Protein AF-R1AQ89-F1 (afdb_monomer_lite)

Organism: NCBI:txid1304284

Secondary structure (DSSP, 8-state):
--HHHHHHHHHHHHHHHHHHT-------PPPEEEEEEEEEE-SSSEEEEEEEEEETTEEEEEEEEEE-TT-TT--------TT-TTS---HHHHHHHHT-S-----S-EEESSSEEESS-EEETTEEEEPPP-SSSPPEEEEE-TT--EEEEE----EEE--TTSPPEEE-EES---SS--S-EEE-TTT-SB--TTSS-TT-EEEEEETTEEEEEEESPPP-BPPTTEEEEEE--------

Radius of gyration: 27.24 Å; chains: 1; bounding box: 55×86×58 Å

Sequence (242 aa):
MNNLFKKIAIYFVLISIIISSSSFGFADSPFLIHERKTIENISSGVVHEHIQRFTSNGWLNVNVLRVNIQDQYTEIGSLFSDEGISKKEKLTQMMKNSNAVAGINGDFFYWNKYFSPLGTVVNNNELISSPSFAKEPLSVFTIDNNENPFLSYWGWNIKVIPENSDPISVRVKNKATSNYTVIGLYDKNWSSETFGNLIYDDMTEVIVINDTVTDIRVGQEPIDMPENGYILVGRVKLVKRY

Foldseek 3Di:
DDPVVVVVVVVVVVVVVVVVVPPPPPPPDWAWPDKDWDWDDLDPFWIWIWMWTQTPVGIDTDIDIGGDLPPPVDDDFDFADPQAQFDDDDPVVSCVVVVPSDDDDDADWDPDPTIHGQAWHDGPNDGLKHHHPDPDTDWDWDADPVRDTDIDGDDDWDWDDDPPDDIATARIELGDDDAQQGKHKYASNNGQKDCQCVVHQQKWKFWAAPNDGDDIDGSGDIDGGDPRTIIIIGGHPPPPPD

pLDDT: mean 89.87, std 11.71, range [33.41, 98.5]

Structure (mmCIF, N/CA/C/O backbone):
data_AF-R1AQ89-F1
#
_entry.id   AF-R1AQ89-F1
#
loop_
_atom_site.group_PDB
_atom_site.id
_atom_site.type_symbol
_atom_site.label_atom_id
_atom_site.label_alt_id
_atom_site.label_comp_id
_atom_site.label_asym_id
_atom_site.label_entity_id
_atom_site.label_seq_id
_atom_site.pdbx_PDB_ins_code
_atom_site.Cartn_x
_atom_site.Cartn_y
_atom_site.Cartn_z
_atom_site.occupancy
_atom_site.B_iso_or_equiv
_atom_site.auth_seq_id
_atom_site.auth_comp_id
_atom_site.auth_asym_id
_atom_site.auth_atom_id
_atom_site.pdbx_PDB_model_num
ATOM 1 N N . MET A 1 1 ? 16.638 70.939 -21.162 1.00 57.50 1 MET A N 1
ATOM 2 C CA . MET A 1 1 ? 16.431 69.599 -21.763 1.00 57.50 1 MET A CA 1
ATOM 3 C C . MET A 1 1 ? 14.944 69.424 -22.041 1.00 57.50 1 MET A C 1
ATOM 5 O O . MET A 1 1 ? 14.164 69.565 -21.107 1.00 57.50 1 MET A O 1
ATOM 9 N N . ASN A 1 2 ? 14.555 69.226 -23.304 1.00 76.94 2 ASN A N 1
ATOM 10 C CA . ASN A 1 2 ? 13.154 69.283 -23.748 1.00 76.94 2 ASN A CA 1
ATOM 11 C C . ASN A 1 2 ? 12.296 68.206 -23.050 1.00 76.94 2 ASN A C 1
ATOM 13 O O . ASN A 1 2 ? 12.733 67.060 -22.939 1.00 76.94 2 ASN A O 1
ATOM 17 N N . ASN A 1 3 ? 11.083 68.545 -22.594 1.00 75.06 3 ASN A N 1
ATOM 18 C CA . ASN A 1 3 ? 10.202 67.612 -21.861 1.00 75.06 3 ASN A CA 1
ATOM 19 C C . ASN A 1 3 ? 9.885 66.335 -22.660 1.00 75.06 3 ASN A C 1
ATOM 21 O O . ASN A 1 3 ? 9.686 65.271 -22.077 1.00 75.06 3 ASN A O 1
ATOM 25 N N . LEU A 1 4 ? 9.910 66.426 -23.992 1.00 77.88 4 LEU A N 1
ATOM 26 C CA . LEU A 1 4 ? 9.780 65.288 -24.899 1.00 77.88 4 LEU A CA 1
ATOM 27 C C . LEU A 1 4 ? 10.962 64.309 -24.785 1.00 77.88 4 LEU A C 1
ATOM 29 O O . LEU A 1 4 ? 10.759 63.103 -24.711 1.00 77.88 4 LEU A O 1
ATOM 33 N N . PHE A 1 5 ? 12.187 64.828 -24.678 1.00 80.06 5 PHE A N 1
ATOM 34 C CA . PHE A 1 5 ? 13.406 64.021 -24.582 1.00 80.06 5 PHE A CA 1
ATOM 35 C C . PHE A 1 5 ? 13.467 63.240 -23.261 1.00 80.06 5 PHE A C 1
ATOM 37 O O . PHE A 1 5 ? 13.842 62.072 -23.243 1.00 80.06 5 PHE A O 1
ATOM 44 N N . LYS A 1 6 ? 13.010 63.852 -22.155 1.00 76.56 6 LYS A N 1
ATOM 45 C CA . LYS A 1 6 ? 12.880 63.172 -20.853 1.00 76.56 6 LYS A CA 1
ATOM 46 C C . LYS A 1 6 ? 11.864 62.026 -20.898 1.00 76.56 6 LYS A C 1
ATOM 48 O O . LYS A 1 6 ? 12.140 60.961 -20.361 1.00 76.56 6 LYS A O 1
ATOM 53 N N . LYS A 1 7 ? 10.712 62.221 -21.554 1.00 80.06 7 LYS A N 1
ATOM 54 C CA . LYS A 1 7 ? 9.688 61.171 -21.697 1.00 80.06 7 LYS A CA 1
ATOM 55 C C . LYS A 1 7 ? 10.191 59.996 -22.538 1.00 80.06 7 LYS A C 1
ATOM 57 O O . LYS A 1 7 ? 9.997 58.856 -22.135 1.00 80.06 7 LYS A O 1
ATOM 62 N N . ILE A 1 8 ? 10.880 60.268 -23.648 1.00 83.69 8 ILE A N 1
ATOM 63 C CA . ILE A 1 8 ? 11.469 59.223 -24.501 1.00 83.69 8 ILE A CA 1
ATOM 64 C C . ILE A 1 8 ? 12.528 58.429 -23.730 1.00 83.69 8 ILE A C 1
ATOM 66 O O . ILE A 1 8 ? 12.493 57.203 -23.749 1.00 83.69 8 ILE A O 1
ATOM 70 N N . ALA A 1 9 ? 13.411 59.107 -22.990 1.00 83.38 9 ALA A N 1
ATOM 71 C CA . ALA A 1 9 ? 14.427 58.442 -22.176 1.00 83.38 9 ALA A CA 1
ATOM 72 C C . ALA A 1 9 ? 13.810 57.529 -21.099 1.00 83.38 9 ALA A C 1
ATOM 74 O O . ALA A 1 9 ? 14.274 56.409 -20.910 1.00 83.38 9 ALA A O 1
ATOM 75 N N . ILE A 1 10 ? 12.729 57.963 -20.441 1.00 82.94 10 ILE A N 1
ATOM 76 C CA . ILE A 1 10 ? 12.018 57.150 -19.439 1.00 82.94 10 ILE A CA 1
ATOM 77 C C . ILE A 1 10 ? 11.377 55.911 -20.077 1.00 82.94 10 ILE A C 1
ATOM 79 O O . ILE A 1 10 ? 11.510 54.816 -19.537 1.00 82.94 10 ILE A O 1
ATOM 83 N N . TYR A 1 11 ? 10.736 56.053 -21.241 1.00 83.44 11 TYR A N 1
ATOM 84 C CA . TYR A 1 11 ? 10.178 54.907 -21.967 1.00 83.44 11 TYR A CA 1
ATOM 85 C C . TYR A 1 11 ? 11.261 53.910 -22.392 1.00 83.44 11 TYR A C 1
ATOM 87 O O . TYR A 1 11 ? 11.066 52.704 -22.263 1.00 83.44 11 TYR A O 1
ATOM 95 N N . PHE A 1 12 ? 12.423 54.401 -22.828 1.00 84.62 12 PHE A N 1
ATOM 96 C CA . PHE A 1 12 ? 13.555 53.553 -23.200 1.00 84.62 12 PHE A CA 1
ATOM 97 C C . PHE A 1 12 ? 14.125 52.781 -22.005 1.00 84.62 12 PHE A C 1
ATOM 99 O O . PHE A 1 12 ? 14.456 51.603 -22.132 1.00 84.62 12 PHE A O 1
ATOM 106 N N . VAL A 1 13 ? 14.194 53.412 -20.829 1.00 84.19 13 VAL A N 1
ATOM 107 C CA . VAL A 1 13 ? 14.625 52.752 -19.588 1.00 84.19 13 VAL A CA 1
ATOM 108 C C . VAL A 1 13 ? 13.603 51.703 -19.144 1.00 84.19 13 VAL A C 1
ATOM 110 O O . VAL A 1 13 ? 13.991 50.586 -18.816 1.00 84.19 13 VAL A O 1
ATOM 113 N N . LEU A 1 14 ? 12.303 52.007 -19.203 1.00 78.94 14 LEU A N 1
ATOM 114 C CA . LEU A 1 14 ? 11.245 51.055 -18.843 1.00 78.94 14 LEU A CA 1
ATOM 115 C C . LEU A 1 14 ? 11.218 49.834 -19.774 1.00 78.94 14 LEU A C 1
ATOM 117 O O . LEU A 1 14 ? 11.117 48.708 -19.295 1.00 78.94 14 LEU A O 1
ATOM 121 N N . ILE A 1 15 ? 11.385 50.032 -21.084 1.00 80.00 15 ILE A N 1
ATOM 122 C CA . ILE A 1 15 ? 11.488 48.935 -22.060 1.00 80.00 15 ILE A CA 1
ATOM 123 C C . ILE A 1 15 ? 12.743 48.092 -21.804 1.00 80.00 15 ILE A C 1
ATOM 125 O O . ILE A 1 15 ? 12.669 46.866 -21.803 1.00 80.00 15 ILE A O 1
ATOM 129 N N . SER A 1 16 ? 13.880 48.730 -21.514 1.00 74.06 16 SER A N 1
ATOM 130 C CA . SER A 1 16 ? 15.127 48.029 -21.179 1.00 74.06 16 SER A CA 1
ATOM 131 C C . SER A 1 16 ? 14.990 47.159 -19.924 1.00 74.06 16 SER A C 1
ATOM 133 O O . SER A 1 16 ? 15.504 46.043 -19.900 1.00 74.06 16 SER A O 1
ATOM 135 N N . ILE A 1 17 ? 14.266 47.627 -18.899 1.00 75.75 17 ILE A N 1
ATOM 136 C CA . ILE A 1 17 ? 13.996 46.871 -17.661 1.00 75.75 17 ILE A CA 1
ATOM 137 C C . ILE A 1 17 ? 13.074 45.669 -17.929 1.00 75.75 17 ILE A C 1
ATOM 139 O O . ILE A 1 17 ? 13.285 44.589 -17.378 1.00 75.75 17 ILE A O 1
ATOM 143 N N . ILE A 1 18 ? 12.085 45.818 -18.814 1.00 70.38 18 ILE A N 1
ATOM 144 C CA . ILE A 1 18 ? 11.183 44.720 -19.203 1.00 70.38 18 ILE A CA 1
ATOM 145 C C . ILE A 1 18 ? 11.936 43.644 -20.003 1.00 70.38 18 ILE A C 1
ATOM 147 O O . ILE A 1 18 ? 11.743 42.459 -19.762 1.00 70.38 18 ILE A O 1
ATOM 151 N N . ILE A 1 19 ? 12.846 44.031 -20.901 1.00 66.19 19 ILE A N 1
ATOM 152 C CA . ILE A 1 19 ? 13.627 43.076 -21.710 1.00 66.19 19 ILE A CA 1
ATOM 153 C C . ILE A 1 19 ? 14.697 42.359 -20.869 1.00 66.19 19 ILE A C 1
ATOM 155 O O . ILE A 1 19 ? 14.962 41.177 -21.077 1.00 66.19 19 ILE A O 1
ATOM 159 N N . SER A 1 20 ? 15.297 43.048 -19.894 1.00 64.88 20 SER A N 1
ATOM 160 C CA . SER A 1 20 ? 16.336 42.472 -19.023 1.00 64.88 20 SER A CA 1
ATOM 161 C C . SER A 1 20 ? 15.795 41.609 -17.877 1.00 64.88 20 SER A C 1
ATOM 163 O O . SER A 1 20 ? 16.574 40.906 -17.238 1.00 64.88 20 SER A O 1
ATOM 165 N N . SER A 1 21 ? 14.480 41.611 -17.631 1.00 57.50 21 SER A N 1
ATOM 166 C CA . SER A 1 21 ? 13.834 40.746 -16.630 1.00 57.50 21 SER A CA 1
ATOM 167 C C . SER A 1 21 ? 13.337 39.407 -17.193 1.00 57.50 21 SER A C 1
ATOM 169 O O . SER A 1 21 ? 12.995 38.509 -16.425 1.00 57.50 21 SER A O 1
ATOM 171 N N . SER A 1 22 ? 13.364 39.217 -18.514 1.00 51.62 22 SER A N 1
ATOM 172 C CA . SER A 1 22 ? 13.065 37.939 -19.169 1.00 51.62 22 SER A CA 1
ATOM 173 C C . SER A 1 22 ? 14.327 37.095 -19.371 1.00 51.62 22 SER A C 1
ATOM 175 O O . SER A 1 22 ? 14.832 36.947 -20.483 1.00 51.62 22 SER A O 1
ATOM 177 N N . SER A 1 23 ? 14.831 36.503 -18.290 1.00 59.78 23 SER A N 1
ATOM 178 C CA . SER A 1 23 ? 15.774 35.385 -18.388 1.00 59.78 23 SER A CA 1
ATOM 179 C C . SER A 1 23 ? 15.004 34.136 -18.821 1.00 59.78 23 SER A C 1
ATOM 181 O O . SER A 1 23 ? 14.412 33.448 -17.991 1.00 59.78 23 SER A O 1
ATOM 183 N N . PHE A 1 24 ? 14.995 33.827 -20.119 1.00 59.81 24 PHE A N 1
ATOM 184 C CA . PHE A 1 24 ? 14.592 32.501 -20.586 1.00 59.81 24 PHE A CA 1
ATOM 185 C C . PHE A 1 24 ? 15.679 31.505 -20.173 1.00 59.81 24 PHE A C 1
ATOM 187 O O . PHE A 1 24 ? 16.684 31.335 -20.860 1.00 59.81 24 PHE A O 1
ATOM 194 N N . GLY A 1 25 ? 15.510 30.879 -19.010 1.00 55.56 25 GLY A N 1
ATOM 195 C CA . GLY A 1 25 ? 16.305 29.719 -18.633 1.00 55.56 25 GLY A CA 1
ATOM 196 C C . GLY A 1 25 ? 15.928 28.550 -19.537 1.00 55.56 25 GLY A C 1
ATOM 197 O O . GLY A 1 25 ? 14.973 27.835 -19.248 1.00 55.56 25 GLY A O 1
ATOM 198 N N . PHE A 1 26 ? 16.649 28.362 -20.640 1.00 59.84 26 PHE A N 1
ATOM 199 C CA . PHE A 1 26 ? 16.591 27.111 -21.386 1.00 59.84 26 PHE A CA 1
ATOM 200 C C . PHE A 1 26 ? 17.299 26.052 -20.540 1.00 59.84 26 PHE A C 1
ATOM 202 O O . PHE A 1 26 ? 18.525 26.015 -20.471 1.00 59.84 26 PHE A O 1
ATOM 209 N N . ALA A 1 27 ? 16.525 25.226 -19.836 1.00 57.72 27 ALA A N 1
ATOM 210 C CA . ALA A 1 27 ? 17.048 23.984 -19.295 1.00 57.72 27 ALA A CA 1
ATOM 211 C C . ALA A 1 27 ? 17.431 23.101 -20.490 1.00 57.72 27 ALA A C 1
ATOM 213 O O . ALA A 1 27 ? 16.553 22.588 -21.186 1.00 57.72 27 ALA A O 1
ATOM 214 N N . ASP A 1 28 ? 18.730 22.997 -20.772 1.00 71.56 28 ASP A N 1
ATOM 215 C CA . ASP A 1 28 ? 19.230 22.197 -21.886 1.00 71.56 28 ASP A CA 1
ATOM 216 C C . ASP A 1 28 ? 18.914 20.724 -21.594 1.00 71.56 28 ASP A C 1
ATOM 218 O O . ASP A 1 28 ? 19.419 20.133 -20.633 1.00 71.56 28 ASP A O 1
ATOM 222 N N . SER A 1 29 ? 17.977 20.152 -22.351 1.00 77.69 29 SER A N 1
ATOM 223 C CA . SER A 1 29 ? 17.622 18.745 -22.185 1.00 77.69 29 SER A CA 1
ATOM 224 C C . SER A 1 29 ? 18.793 17.907 -22.691 1.00 77.69 29 SER A C 1
ATOM 226 O O . SER A 1 29 ? 19.230 18.130 -23.821 1.00 77.69 29 SER A O 1
ATOM 228 N N . PRO A 1 30 ? 19.315 16.952 -21.901 1.00 86.44 30 PRO A N 1
ATOM 229 C CA . PRO A 1 30 ? 20.473 16.179 -22.321 1.00 86.44 30 PRO A CA 1
ATOM 230 C C . PRO A 1 30 ? 20.226 15.494 -23.665 1.00 86.44 30 PRO A C 1
ATOM 232 O O . PRO A 1 30 ? 19.242 14.768 -23.823 1.00 86.44 30 PRO A O 1
ATOM 235 N N . PHE A 1 31 ? 21.126 15.699 -24.626 1.00 90.25 31 PHE A N 1
ATOM 236 C CA . PHE A 1 31 ? 21.024 15.050 -25.930 1.00 90.25 31 PHE A CA 1
ATOM 237 C C . PHE A 1 31 ? 21.650 13.655 -25.889 1.00 90.25 31 PHE A C 1
ATOM 239 O O . PHE A 1 31 ? 22.616 13.396 -25.166 1.00 90.25 31 PHE A O 1
ATOM 246 N N . LEU A 1 32 ? 21.080 12.735 -26.666 1.00 95.44 32 LEU A N 1
ATOM 247 C CA . LEU A 1 32 ? 21.550 11.358 -26.769 1.00 95.44 32 LEU A CA 1
ATOM 248 C C . LEU A 1 32 ? 22.788 11.289 -27.675 1.00 95.44 32 LEU A C 1
ATOM 250 O O . LEU A 1 32 ? 22.739 11.724 -28.822 1.00 95.44 32 LEU A O 1
ATOM 254 N N . ILE A 1 33 ? 23.878 10.712 -27.171 1.00 97.12 33 ILE A N 1
ATOM 255 C CA . ILE A 1 33 ? 25.117 10.453 -27.922 1.00 97.12 33 ILE A CA 1
ATOM 256 C C . ILE A 1 33 ? 25.128 9.009 -28.431 1.00 97.12 33 ILE A C 1
ATOM 258 O O . ILE A 1 33 ? 25.482 8.750 -29.579 1.00 97.12 33 ILE A O 1
ATOM 262 N N . HIS A 1 34 ? 24.750 8.058 -27.574 1.00 97.25 34 HIS A N 1
ATOM 263 C CA . HIS A 1 34 ? 24.729 6.636 -27.906 1.00 97.25 34 HIS A CA 1
ATOM 264 C C . HIS A 1 34 ? 23.673 5.889 -27.086 1.00 97.25 34 HIS A C 1
ATOM 266 O O . HIS A 1 34 ? 23.433 6.223 -25.928 1.00 97.25 34 HIS A O 1
ATOM 272 N N . GLU A 1 35 ? 23.076 4.845 -27.659 1.00 97.69 35 GLU A N 1
ATOM 273 C CA . GLU A 1 35 ? 22.186 3.923 -26.954 1.00 97.69 35 GLU A CA 1
ATOM 274 C C . GLU A 1 35 ? 22.533 2.479 -27.324 1.00 97.69 35 GLU A C 1
ATOM 276 O O . GLU A 1 35 ? 22.711 2.149 -28.498 1.00 97.69 35 GLU A O 1
ATOM 281 N N . ARG A 1 36 ? 22.579 1.610 -26.313 1.00 97.88 36 ARG A N 1
ATOM 282 C CA . ARG A 1 36 ? 22.580 0.156 -26.473 1.00 97.88 36 ARG A CA 1
ATOM 283 C C . ARG A 1 36 ? 21.381 -0.425 -25.738 1.00 97.88 36 ARG A C 1
ATOM 285 O O . ARG A 1 36 ? 21.097 -0.031 -24.611 1.00 97.88 36 ARG A O 1
ATOM 292 N N . LYS A 1 37 ? 20.732 -1.414 -26.350 1.00 98.25 37 LYS A N 1
ATOM 293 C CA . LYS A 1 37 ? 19.583 -2.124 -25.788 1.00 98.25 37 LYS A CA 1
ATOM 294 C C . LYS A 1 37 ? 19.781 -3.636 -25.880 1.00 98.25 37 LYS A C 1
ATOM 296 O O . LYS A 1 37 ? 20.148 -4.144 -26.938 1.00 98.25 37 LYS A O 1
ATOM 301 N N . THR A 1 38 ? 19.527 -4.345 -24.787 1.00 98.50 38 THR A N 1
ATOM 302 C CA . THR A 1 38 ? 19.416 -5.811 -24.733 1.00 98.50 38 THR A CA 1
ATOM 303 C C . THR A 1 38 ? 18.004 -6.192 -24.310 1.00 98.50 38 THR A C 1
ATOM 305 O O . THR A 1 38 ? 17.437 -5.531 -23.443 1.00 98.50 38 THR A O 1
ATOM 308 N N . ILE A 1 39 ? 17.436 -7.219 -24.941 1.00 98.50 39 ILE A N 1
ATOM 309 C CA . ILE A 1 39 ? 16.054 -7.668 -24.731 1.00 98.50 39 ILE A CA 1
ATOM 310 C C . ILE A 1 39 ? 16.080 -9.136 -24.309 1.00 98.50 39 ILE A C 1
ATOM 312 O O . ILE A 1 39 ? 16.766 -9.936 -24.946 1.00 98.50 39 ILE A O 1
ATOM 316 N N . GLU A 1 40 ? 15.325 -9.474 -23.270 1.00 98.31 40 GLU A N 1
ATOM 317 C CA . GLU A 1 40 ? 15.162 -10.828 -22.746 1.00 98.31 40 GLU A CA 1
ATOM 318 C C . GLU A 1 40 ? 13.672 -11.131 -22.539 1.00 98.31 40 GLU A C 1
ATOM 320 O O . GLU A 1 40 ? 12.947 -10.343 -21.933 1.00 98.31 40 GLU A O 1
ATOM 325 N N . ASN A 1 41 ? 13.202 -12.272 -23.046 1.00 97.62 41 ASN A N 1
ATOM 326 C CA . ASN A 1 41 ? 11.839 -12.734 -22.786 1.00 97.62 41 ASN A CA 1
ATOM 327 C C . ASN A 1 41 ? 11.811 -13.440 -21.428 1.00 97.62 41 ASN A C 1
ATOM 329 O O . ASN A 1 41 ? 12.471 -14.464 -21.263 1.00 97.62 41 ASN A O 1
ATOM 333 N N . ILE A 1 42 ? 11.043 -12.903 -20.480 1.00 97.31 42 ILE A N 1
ATOM 334 C CA . ILE A 1 42 ? 10.903 -13.462 -19.127 1.00 97.31 42 ILE A CA 1
ATOM 335 C C . ILE A 1 42 ? 9.780 -14.507 -19.097 1.00 97.31 42 ILE A C 1
ATOM 337 O O . ILE A 1 42 ? 9.920 -15.561 -18.480 1.00 97.31 42 ILE A O 1
ATOM 341 N N . SER A 1 43 ? 8.673 -14.232 -19.788 1.00 95.94 43 SER A N 1
ATOM 342 C CA . SER A 1 43 ? 7.533 -15.141 -19.965 1.00 95.94 43 SER A CA 1
ATOM 343 C C . SER A 1 43 ? 6.825 -14.866 -21.302 1.00 95.94 43 SER A C 1
ATOM 345 O O . SER A 1 43 ? 7.310 -14.068 -22.105 1.00 95.94 43 SER A O 1
ATOM 347 N N . SER A 1 44 ? 5.680 -15.513 -21.563 1.00 93.75 44 SER A N 1
ATOM 348 C CA . SER A 1 44 ? 4.858 -15.273 -22.765 1.00 93.75 44 SER A CA 1
ATOM 349 C C . SER A 1 44 ? 4.398 -13.820 -22.901 1.00 93.75 44 SER A C 1
ATOM 351 O O . SER A 1 44 ? 4.398 -13.283 -24.007 1.00 93.75 44 SER A O 1
ATOM 353 N N . GLY A 1 45 ? 4.026 -13.185 -21.787 1.00 96.31 45 GLY A N 1
ATOM 354 C CA . GLY A 1 45 ? 3.512 -11.817 -21.754 1.00 96.31 45 GLY A CA 1
ATOM 355 C C . GLY A 1 45 ? 4.480 -10.782 -21.185 1.00 96.31 45 GLY A C 1
ATOM 356 O O . GLY A 1 45 ? 4.117 -9.609 -21.124 1.00 96.31 45 GLY A O 1
ATOM 357 N N . VAL A 1 46 ? 5.696 -11.164 -20.773 1.00 97.94 46 VAL A N 1
ATOM 358 C CA . VAL A 1 46 ? 6.647 -10.251 -20.112 1.00 97.94 46 VAL A CA 1
ATOM 359 C C . VAL A 1 46 ? 8.014 -10.259 -20.790 1.00 97.94 46 VAL A C 1
ATOM 361 O O . VAL A 1 46 ? 8.668 -11.294 -20.918 1.00 97.94 46 VAL A O 1
ATOM 364 N N . VAL A 1 47 ? 8.485 -9.066 -21.152 1.00 98.38 47 VAL A N 1
ATOM 365 C CA . VAL A 1 47 ? 9.802 -8.824 -21.754 1.00 98.38 47 VAL A CA 1
ATOM 366 C C . VAL A 1 47 ? 10.583 -7.832 -20.901 1.00 98.38 47 VAL A C 1
ATOM 368 O O . VAL A 1 47 ? 10.077 -6.763 -20.558 1.00 98.38 47 VAL A O 1
ATOM 371 N N . HIS A 1 48 ? 11.836 -8.150 -20.593 1.00 98.44 48 HIS A N 1
ATOM 372 C CA . HIS A 1 48 ? 12.784 -7.228 -19.979 1.00 98.44 48 HIS A CA 1
ATOM 373 C C . HIS A 1 48 ? 13.642 -6.550 -21.048 1.00 98.44 48 HIS A C 1
ATOM 375 O O . HIS A 1 48 ? 14.172 -7.190 -21.954 1.00 98.44 48 HIS A O 1
ATOM 381 N N . GLU A 1 49 ? 13.794 -5.233 -20.936 1.00 98.50 49 GLU A N 1
ATOM 382 C CA . GLU A 1 49 ? 14.744 -4.454 -21.720 1.00 98.50 49 GLU A CA 1
ATOM 383 C C . GLU A 1 49 ? 15.737 -3.772 -20.785 1.00 98.50 49 GLU A C 1
ATOM 385 O O . GLU A 1 49 ? 15.359 -3.002 -19.899 1.00 98.50 49 GLU A O 1
ATOM 390 N N . HIS A 1 50 ? 17.019 -3.999 -21.032 1.00 98.50 50 HIS A N 1
ATOM 391 C CA . HIS A 1 50 ? 18.100 -3.264 -20.394 1.00 98.50 50 HIS A CA 1
ATOM 392 C C . HIS A 1 50 ? 18.692 -2.284 -21.408 1.00 98.50 50 HIS A C 1
ATOM 394 O O . HIS A 1 50 ? 19.201 -2.675 -22.463 1.00 98.50 50 HIS A O 1
ATOM 400 N N . ILE A 1 51 ? 18.560 -0.994 -21.106 1.00 98.38 51 ILE A N 1
ATOM 401 C CA . ILE A 1 51 ? 18.892 0.122 -21.988 1.00 98.38 51 ILE A CA 1
ATOM 402 C C . ILE A 1 51 ? 20.000 0.943 -21.331 1.00 98.38 51 ILE A C 1
ATOM 404 O O . ILE A 1 51 ? 19.831 1.491 -20.242 1.00 98.38 51 ILE A O 1
ATOM 408 N N . GLN A 1 52 ? 21.128 1.073 -22.019 1.00 98.19 52 GLN A N 1
ATOM 409 C CA . GLN A 1 52 ? 22.242 1.925 -21.620 1.00 98.19 52 GLN A CA 1
ATOM 410 C C . GLN A 1 52 ? 22.301 3.126 -22.561 1.00 98.19 52 GLN A C 1
ATOM 412 O O . GLN A 1 52 ? 22.568 2.965 -23.753 1.00 98.19 52 GLN A O 1
ATOM 417 N N . ARG A 1 53 ? 22.053 4.329 -22.036 1.00 97.31 53 ARG A N 1
ATOM 418 C CA . ARG A 1 53 ? 22.109 5.585 -22.801 1.00 97.31 53 ARG A CA 1
ATOM 419 C C . ARG A 1 53 ? 23.310 6.399 -22.367 1.00 97.31 53 ARG A C 1
ATOM 421 O O . ARG A 1 53 ? 23.445 6.707 -21.189 1.00 97.31 53 ARG A O 1
ATOM 428 N N . PHE A 1 54 ? 24.143 6.798 -23.312 1.00 97.31 54 PHE A N 1
ATOM 429 C CA . PHE A 1 54 ? 25.126 7.845 -23.105 1.00 97.31 54 PHE A CA 1
ATOM 430 C C . PHE A 1 54 ? 24.537 9.163 -23.596 1.00 97.31 54 PHE A C 1
ATOM 432 O O . PHE A 1 54 ? 24.205 9.303 -24.773 1.00 97.31 54 PHE A O 1
ATOM 439 N N . THR A 1 55 ? 24.372 10.110 -22.682 1.00 96.06 55 THR A N 1
ATOM 440 C CA . THR A 1 55 ? 23.845 11.448 -22.960 1.00 96.06 55 THR A CA 1
ATOM 441 C C . THR A 1 55 ? 24.923 12.499 -22.725 1.00 96.06 55 THR A C 1
ATOM 443 O O . THR A 1 55 ? 25.951 12.205 -22.111 1.00 96.06 55 THR A O 1
ATOM 446 N N . SER A 1 56 ? 24.679 13.740 -23.139 1.00 96.06 56 SER A N 1
ATOM 447 C CA . SER A 1 56 ? 25.547 14.879 -22.808 1.00 96.06 56 SER A CA 1
ATOM 448 C C . SER A 1 56 ? 25.768 15.079 -21.300 1.00 96.06 56 SER A C 1
ATOM 450 O O . SER A 1 56 ? 26.782 15.650 -20.913 1.00 96.06 56 SER A O 1
ATOM 452 N N . ASN A 1 57 ? 24.871 14.555 -20.451 1.00 94.94 57 ASN A N 1
ATOM 453 C CA . ASN A 1 57 ? 24.980 14.599 -18.987 1.00 94.94 57 ASN A CA 1
ATOM 454 C C . ASN A 1 57 ? 25.590 13.322 -18.375 1.00 94.94 57 ASN A C 1
ATOM 456 O O . ASN A 1 57 ? 25.690 13.216 -17.154 1.00 94.94 57 ASN A O 1
ATOM 460 N N . GLY A 1 58 ? 25.994 12.347 -19.193 1.00 95.44 58 GLY A N 1
ATOM 461 C CA . GLY A 1 58 ? 26.595 11.089 -18.748 1.00 95.44 58 GLY A CA 1
ATOM 462 C C . GLY A 1 58 ? 25.748 9.851 -19.043 1.00 95.44 58 GLY A C 1
ATOM 463 O O . GLY A 1 58 ? 24.819 9.874 -19.856 1.00 95.44 58 GLY A O 1
ATOM 464 N N . TRP A 1 59 ? 26.124 8.738 -18.409 1.00 96.88 59 TRP A N 1
ATOM 465 C CA . TRP A 1 59 ? 25.511 7.427 -18.616 1.00 96.88 59 TRP A CA 1
ATOM 466 C C . TRP A 1 59 ? 24.233 7.245 -17.794 1.00 96.88 59 TRP A C 1
ATOM 468 O O . TRP A 1 59 ? 24.209 7.513 -16.596 1.00 96.88 59 TRP A O 1
ATOM 478 N N . LEU A 1 60 ? 23.201 6.700 -18.431 1.00 97.25 60 LEU A N 1
ATOM 479 C CA . LEU A 1 60 ? 21.973 6.222 -17.810 1.00 97.25 60 LEU A CA 1
ATOM 480 C C . LEU A 1 60 ? 21.866 4.712 -18.016 1.00 97.25 60 LEU A C 1
ATOM 482 O O . LEU A 1 60 ? 22.073 4.215 -19.125 1.00 97.25 60 LEU A O 1
ATOM 486 N N . ASN A 1 61 ? 21.506 3.999 -16.952 1.00 97.75 61 ASN A N 1
ATOM 487 C CA . ASN A 1 61 ? 21.175 2.581 -16.986 1.00 97.75 61 ASN A CA 1
ATOM 488 C C . ASN A 1 61 ? 19.689 2.418 -16.643 1.00 97.75 61 ASN A C 1
ATOM 490 O O . ASN A 1 61 ? 19.266 2.788 -15.547 1.00 97.75 61 ASN A O 1
ATOM 494 N N . VAL A 1 62 ? 18.901 1.915 -17.591 1.00 97.81 62 VAL A N 1
ATOM 495 C CA . VAL A 1 62 ? 17.441 1.839 -17.504 1.00 97.81 62 VAL A CA 1
ATOM 496 C C . VAL A 1 62 ? 16.996 0.393 -17.682 1.00 97.81 62 VAL A C 1
ATOM 498 O O . VAL A 1 62 ? 17.365 -0.264 -18.652 1.00 97.81 62 VAL A O 1
ATOM 501 N N . ASN A 1 63 ? 16.163 -0.081 -16.758 1.00 98.12 63 ASN A N 1
ATOM 502 C CA . ASN A 1 63 ? 15.501 -1.378 -16.843 1.00 98.12 63 ASN A CA 1
ATOM 503 C C . ASN A 1 63 ? 14.014 -1.153 -17.111 1.00 98.12 63 ASN A C 1
ATOM 505 O O . ASN A 1 63 ? 13.374 -0.376 -16.403 1.00 98.12 63 ASN A O 1
ATOM 509 N N . VAL A 1 64 ? 13.476 -1.819 -18.129 1.00 98.19 64 VAL A N 1
ATOM 510 C CA . VAL A 1 64 ? 12.070 -1.724 -18.532 1.00 98.19 64 VAL A CA 1
ATOM 511 C C . VAL A 1 64 ? 11.469 -3.118 -18.525 1.00 98.19 64 VAL A C 1
ATOM 513 O O . VAL A 1 64 ? 12.024 -4.030 -19.129 1.00 98.19 64 VAL A O 1
ATOM 516 N N . LEU A 1 65 ? 10.320 -3.273 -17.878 1.00 97.94 65 LEU A N 1
ATOM 517 C CA . LEU A 1 65 ? 9.459 -4.433 -18.067 1.00 97.94 65 LEU A CA 1
ATOM 518 C C . LEU A 1 65 ? 8.331 -4.024 -19.009 1.00 97.94 65 LEU A C 1
ATOM 520 O O . LEU A 1 65 ? 7.596 -3.076 -18.728 1.00 97.94 65 LEU A O 1
ATOM 524 N N . ARG A 1 66 ? 8.213 -4.708 -20.145 1.00 97.50 66 ARG A N 1
ATOM 525 C CA . ARG A 1 66 ? 7.051 -4.611 -21.027 1.00 97.50 66 ARG A CA 1
ATOM 526 C C . ARG A 1 66 ? 6.133 -5.775 -20.721 1.00 97.50 66 ARG A C 1
ATOM 528 O O . ARG A 1 66 ? 6.553 -6.921 -20.833 1.00 97.50 66 ARG A O 1
ATOM 535 N N . VAL A 1 67 ? 4.904 -5.455 -20.343 1.00 96.56 67 VAL A N 1
ATOM 536 C CA . VAL A 1 67 ? 3.898 -6.433 -19.939 1.00 96.56 67 VAL A CA 1
ATOM 537 C C . VAL A 1 67 ? 2.719 -6.342 -20.900 1.00 96.56 67 VAL A C 1
ATOM 539 O O . VAL A 1 67 ? 2.166 -5.259 -21.099 1.00 96.56 67 VAL A O 1
ATOM 542 N N . ASN A 1 68 ? 2.357 -7.463 -21.515 1.00 95.56 68 ASN A N 1
ATOM 543 C CA . ASN A 1 68 ? 1.131 -7.598 -22.284 1.00 95.56 68 ASN A CA 1
ATOM 544 C C . ASN A 1 68 ? -0.021 -7.923 -21.329 1.00 95.56 68 ASN A C 1
ATOM 546 O O . ASN A 1 68 ? -0.206 -9.074 -20.953 1.00 95.56 68 ASN A O 1
ATOM 550 N N . ILE A 1 69 ? -0.797 -6.907 -20.958 1.00 93.06 69 ILE A N 1
ATOM 551 C CA . ILE A 1 69 ? -1.937 -7.055 -20.039 1.00 93.06 69 ILE A CA 1
ATOM 552 C C . ILE A 1 69 ? -3.131 -7.808 -20.640 1.00 93.06 69 ILE A C 1
ATOM 554 O O . ILE A 1 69 ? -4.066 -8.085 -19.912 1.00 93.06 69 ILE A O 1
ATOM 558 N N . GLN A 1 70 ? -3.097 -8.113 -21.943 1.00 93.44 70 GLN A N 1
ATOM 559 C CA . GLN A 1 70 ? -4.108 -8.915 -22.646 1.00 93.44 70 GLN A CA 1
ATOM 560 C C . GLN A 1 70 ? -3.705 -10.399 -22.756 1.00 93.44 70 GLN A C 1
ATOM 562 O O . GLN A 1 70 ? -4.406 -11.203 -23.371 1.00 93.44 70 GLN A O 1
ATOM 567 N N . ASP A 1 71 ? -2.518 -10.774 -22.264 1.00 94.69 71 ASP A N 1
ATOM 568 C CA . ASP A 1 71 ? -2.084 -12.171 -22.239 1.00 94.69 71 ASP A CA 1
ATOM 569 C C . ASP A 1 71 ? -2.781 -12.907 -21.089 1.00 94.69 71 ASP A C 1
ATOM 571 O O . ASP A 1 71 ? -2.560 -12.591 -19.926 1.00 94.69 71 ASP A O 1
ATOM 575 N N . GLN A 1 72 ? -3.565 -13.941 -21.407 1.00 93.56 72 GLN A N 1
ATOM 576 C CA . GLN A 1 72 ? -4.366 -14.699 -20.429 1.00 93.56 72 GLN A CA 1
ATOM 577 C C . GLN A 1 72 ? -3.552 -15.396 -19.318 1.00 93.56 72 GLN A C 1
ATOM 579 O O . GLN A 1 72 ? -4.129 -15.926 -18.372 1.00 93.56 72 GLN A O 1
ATOM 584 N N . TYR A 1 73 ? -2.224 -15.460 -19.457 1.00 94.00 73 TYR A N 1
ATOM 585 C CA . TYR A 1 73 ? -1.304 -16.059 -18.488 1.00 94.00 73 TYR A CA 1
ATOM 586 C C . TYR A 1 73 ? -0.496 -15.009 -17.712 1.00 94.00 73 TYR A C 1
ATOM 588 O O . TYR A 1 73 ? 0.423 -15.368 -16.974 1.00 94.00 73 TYR A O 1
ATOM 596 N N . THR A 1 74 ? -0.808 -13.723 -17.887 1.00 93.69 74 THR A N 1
ATOM 597 C CA . THR A 1 74 ? -0.072 -12.604 -17.303 1.00 93.69 74 THR A CA 1
ATOM 598 C C . THR A 1 74 ? -1.007 -11.725 -16.483 1.00 93.69 74 THR A C 1
ATOM 600 O O . THR A 1 74 ? -1.968 -11.166 -16.995 1.00 93.69 74 THR A O 1
ATOM 603 N N . GLU A 1 75 ? -0.671 -11.544 -15.208 1.00 92.19 75 GLU A N 1
ATOM 604 C CA . GLU A 1 75 ? -1.385 -10.661 -14.289 1.00 92.19 75 GLU A CA 1
ATOM 605 C C . GLU A 1 75 ? -0.423 -9.618 -13.708 1.00 92.19 75 GLU A C 1
ATOM 607 O O . GLU A 1 75 ? 0.761 -9.892 -13.485 1.00 92.19 75 GLU A O 1
ATOM 612 N N . ILE A 1 76 ? -0.933 -8.411 -13.457 1.00 93.06 76 ILE A N 1
ATOM 613 C CA . ILE A 1 76 ? -0.222 -7.366 -12.718 1.00 93.06 76 ILE A CA 1
ATOM 614 C C . ILE A 1 76 ? -0.909 -7.191 -11.366 1.00 93.06 76 ILE A C 1
ATOM 616 O O . ILE A 1 76 ? -2.062 -6.776 -11.306 1.00 93.06 76 ILE A O 1
ATOM 620 N N . GLY A 1 77 ? -0.165 -7.445 -10.291 1.00 92.75 77 GLY A N 1
ATOM 621 C CA . GLY A 1 77 ? -0.633 -7.292 -8.916 1.00 92.75 77 GLY A CA 1
ATOM 622 C C . GLY A 1 77 ? 0.284 -6.412 -8.070 1.00 92.75 77 GLY A C 1
ATOM 623 O O . GLY A 1 77 ? 1.414 -6.089 -8.453 1.00 92.75 77 GLY A O 1
ATOM 624 N N . SER A 1 78 ? -0.209 -6.037 -6.892 1.00 94.44 78 SER A N 1
ATOM 625 C CA . SER A 1 78 ? 0.592 -5.341 -5.882 1.00 94.44 78 SER A CA 1
ATOM 626 C C . SER A 1 78 ? 1.333 -6.356 -5.013 1.00 94.44 78 SER A C 1
ATOM 628 O O . SER A 1 78 ? 0.727 -7.302 -4.518 1.00 94.44 78 SER A O 1
ATOM 630 N N . LEU A 1 79 ? 2.624 -6.128 -4.766 1.00 95.25 79 LEU A N 1
ATOM 631 C CA . LEU A 1 79 ? 3.417 -6.922 -3.825 1.00 95.25 79 LEU A CA 1
ATOM 632 C C . LEU A 1 79 ? 3.622 -6.152 -2.517 1.00 95.25 79 LEU A C 1
ATOM 634 O O . LEU A 1 79 ? 4.028 -4.989 -2.528 1.00 95.25 79 LEU A O 1
ATOM 638 N N . PHE A 1 80 ? 3.369 -6.817 -1.397 1.00 94.81 80 PHE A N 1
ATOM 639 C CA . PHE A 1 80 ? 3.672 -6.359 -0.044 1.00 94.81 80 PHE A CA 1
ATOM 640 C C . PHE A 1 80 ? 4.100 -7.562 0.802 1.00 94.81 80 PHE A C 1
ATOM 642 O O . PHE A 1 80 ? 4.063 -8.692 0.322 1.00 94.81 80 PHE A O 1
ATOM 649 N N . SER A 1 81 ? 4.570 -7.319 2.025 1.00 94.25 81 SER A N 1
ATOM 650 C CA . SER A 1 81 ? 5.057 -8.402 2.875 1.00 94.25 81 SER A CA 1
ATOM 651 C C . SER A 1 81 ? 3.931 -9.336 3.312 1.00 94.25 81 SER A C 1
ATOM 653 O O . SER A 1 81 ? 2.867 -8.862 3.710 1.00 94.25 81 SER A O 1
ATOM 655 N N . ASP A 1 82 ? 4.190 -10.645 3.312 1.00 92.69 82 ASP A N 1
ATOM 656 C CA . ASP A 1 82 ? 3.231 -11.654 3.793 1.00 92.69 82 ASP A CA 1
ATOM 657 C C . ASP A 1 82 ? 3.007 -11.571 5.311 1.00 92.69 82 ASP A C 1
ATOM 659 O O . ASP A 1 82 ? 2.003 -12.054 5.826 1.00 92.69 82 ASP A O 1
ATOM 663 N N . GLU A 1 83 ? 3.913 -10.907 6.034 1.00 92.56 83 GLU A N 1
ATOM 664 C CA . GLU A 1 83 ? 3.740 -10.550 7.447 1.00 92.56 83 GLU A CA 1
ATOM 665 C C . GLU A 1 83 ? 2.817 -9.326 7.648 1.00 92.56 83 GLU A C 1
ATOM 667 O O . GLU A 1 83 ? 2.599 -8.877 8.777 1.00 92.56 83 GLU A O 1
ATOM 672 N N . GLY A 1 84 ? 2.297 -8.757 6.557 1.00 94.56 84 GLY A N 1
ATOM 673 C CA . GLY A 1 84 ? 1.419 -7.596 6.536 1.00 94.56 84 GLY A CA 1
ATOM 674 C C . GLY A 1 84 ? 2.080 -6.345 5.955 1.00 94.56 84 GLY A C 1
ATOM 675 O O . GLY A 1 84 ? 3.290 -6.122 6.032 1.00 94.56 84 GLY A O 1
ATOM 676 N N . ILE A 1 85 ? 1.251 -5.457 5.410 1.00 95.31 85 ILE A N 1
ATOM 677 C CA . ILE A 1 85 ? 1.652 -4.229 4.714 1.00 95.31 85 ILE A CA 1
ATOM 678 C C . ILE A 1 85 ? 2.374 -3.218 5.615 1.00 95.31 85 ILE A C 1
ATOM 680 O O . ILE A 1 85 ? 2.940 -2.234 5.131 1.00 95.31 85 ILE A O 1
ATOM 684 N N . SER A 1 86 ? 2.358 -3.448 6.931 1.00 94.31 86 SER A N 1
ATOM 685 C CA . SER A 1 86 ? 3.088 -2.633 7.894 1.00 94.31 86 SER A CA 1
ATOM 686 C C . SER A 1 86 ? 4.553 -3.034 8.100 1.00 94.31 86 SER A C 1
ATOM 688 O O . SER A 1 86 ? 5.308 -2.339 8.796 1.00 94.31 86 SER A O 1
ATOM 690 N N . LYS A 1 87 ? 4.980 -4.140 7.480 1.00 92.69 87 LYS A N 1
ATOM 691 C CA . LYS A 1 87 ? 6.355 -4.639 7.493 1.00 92.69 87 LYS A CA 1
ATOM 692 C C . LYS A 1 87 ? 7.075 -4.245 6.211 1.00 92.69 87 LYS A C 1
ATOM 694 O O . LYS A 1 87 ? 6.510 -4.221 5.121 1.00 92.69 87 LYS A O 1
ATOM 699 N N . LYS A 1 88 ? 8.363 -3.926 6.348 1.00 89.81 88 LYS A N 1
ATOM 700 C CA . LYS A 1 88 ? 9.240 -3.720 5.194 1.00 89.81 88 LYS A CA 1
ATOM 701 C C . LYS A 1 88 ? 9.855 -5.047 4.783 1.00 89.81 88 LYS A C 1
ATOM 703 O O . LYS A 1 88 ? 10.373 -5.781 5.620 1.00 89.81 88 LYS A O 1
ATOM 708 N N . GLU A 1 89 ? 9.909 -5.278 3.485 1.00 93.38 89 GLU A N 1
ATOM 709 C CA . GLU A 1 89 ? 10.530 -6.462 2.918 1.00 93.38 89 GLU A CA 1
ATOM 710 C C . GLU A 1 89 ? 11.273 -6.095 1.634 1.00 93.38 89 GLU A C 1
ATOM 712 O O . GLU A 1 89 ? 10.965 -5.106 0.965 1.00 93.38 89 GLU A O 1
ATOM 717 N N . LYS A 1 90 ? 12.320 -6.854 1.301 1.00 95.75 90 LYS A N 1
ATOM 718 C CA . LYS A 1 90 ? 13.017 -6.663 0.027 1.00 95.75 90 LYS A CA 1
ATOM 719 C C . LYS A 1 90 ? 12.093 -7.113 -1.101 1.00 95.75 90 LYS A C 1
ATOM 721 O O . LYS A 1 90 ? 11.546 -8.206 -1.025 1.00 95.75 90 LYS A O 1
ATOM 726 N N . LEU A 1 91 ? 12.025 -6.346 -2.191 1.00 96.12 91 LEU A N 1
ATOM 727 C CA . LEU A 1 91 ? 11.268 -6.726 -3.391 1.00 96.12 91 LEU A CA 1
ATOM 728 C C . LEU A 1 91 ? 11.606 -8.139 -3.881 1.00 96.12 91 LEU A C 1
ATOM 730 O O . LEU A 1 91 ? 10.715 -8.904 -4.222 1.00 96.12 91 LEU A O 1
ATOM 734 N N . THR A 1 92 ? 12.885 -8.516 -3.844 1.00 96.88 92 THR A N 1
ATOM 735 C CA . THR A 1 92 ? 13.324 -9.859 -4.239 1.00 96.88 92 THR A CA 1
ATOM 736 C C . THR A 1 92 ? 12.771 -10.970 -3.353 1.00 96.88 92 THR A C 1
ATOM 738 O O . THR A 1 92 ? 12.664 -12.097 -3.821 1.00 96.88 92 THR A O 1
ATOM 741 N N . GLN A 1 93 ? 12.444 -10.685 -2.092 1.00 97.56 93 GLN A N 1
ATOM 742 C CA . GLN A 1 93 ? 11.807 -11.650 -1.204 1.00 97.56 93 GLN A CA 1
ATOM 743 C C . GLN A 1 93 ? 10.289 -11.667 -1.421 1.00 97.56 93 GLN A C 1
ATOM 745 O O . GLN A 1 93 ? 9.747 -12.743 -1.632 1.00 97.56 93 GLN A O 1
ATOM 750 N N . MET A 1 94 ? 9.641 -10.500 -1.537 1.00 96.94 94 MET A N 1
ATOM 751 C CA . MET A 1 94 ? 8.210 -10.420 -1.881 1.00 96.94 94 MET A CA 1
ATOM 752 C C . MET A 1 94 ? 7.896 -11.146 -3.201 1.00 96.94 94 MET A C 1
ATOM 754 O O . MET A 1 94 ? 6.924 -11.891 -3.294 1.00 96.94 94 MET A O 1
ATOM 758 N N . MET A 1 95 ? 8.755 -10.998 -4.218 1.00 96.88 95 MET A N 1
ATOM 759 C CA . MET A 1 95 ? 8.633 -11.737 -5.480 1.00 96.88 95 MET A CA 1
ATOM 760 C C . MET A 1 95 ? 8.766 -13.251 -5.293 1.00 96.88 95 MET A C 1
ATOM 762 O O . MET A 1 95 ? 8.031 -14.009 -5.914 1.00 96.88 95 MET A O 1
ATOM 766 N N . LYS A 1 96 ? 9.697 -13.707 -4.445 1.00 96.44 96 LYS A N 1
ATOM 767 C CA . LYS A 1 96 ? 9.866 -15.139 -4.169 1.00 96.44 96 LYS A CA 1
ATOM 768 C C . LYS A 1 96 ? 8.644 -15.720 -3.475 1.00 96.44 96 LYS A C 1
ATOM 770 O O . LYS A 1 96 ? 8.202 -16.788 -3.876 1.00 96.44 96 LYS A O 1
ATOM 775 N N . ASN A 1 97 ? 8.109 -15.036 -2.468 1.00 95.31 97 ASN A N 1
ATOM 776 C CA . ASN A 1 97 ? 6.988 -15.574 -1.705 1.00 95.31 97 ASN A CA 1
ATOM 777 C C . ASN A 1 97 ? 5.697 -15.618 -2.546 1.00 95.31 97 ASN A C 1
ATOM 779 O O . ASN A 1 97 ? 4.944 -16.584 -2.474 1.00 95.31 97 ASN A O 1
ATOM 783 N N . SER A 1 98 ? 5.491 -14.616 -3.407 1.00 94.06 98 SER A N 1
ATOM 784 C CA . SER A 1 98 ? 4.344 -14.538 -4.327 1.00 94.06 98 SER A CA 1
ATOM 785 C C . SER A 1 98 ? 4.509 -15.336 -5.626 1.00 94.06 98 SER A C 1
ATOM 787 O O . SER A 1 98 ? 3.569 -15.420 -6.412 1.00 94.06 98 SER A O 1
ATOM 789 N N . ASN A 1 99 ? 5.686 -15.918 -5.880 1.00 94.56 99 ASN A N 1
ATOM 790 C CA . ASN A 1 99 ? 6.061 -16.522 -7.166 1.00 94.56 99 ASN A CA 1
ATOM 791 C C . ASN A 1 99 ? 5.960 -15.560 -8.369 1.00 94.56 99 ASN A C 1
ATOM 793 O O . ASN A 1 99 ? 5.748 -15.990 -9.504 1.00 94.56 99 ASN A O 1
ATOM 797 N N . ALA A 1 100 ? 6.136 -14.256 -8.146 1.00 96.31 100 ALA A N 1
ATOM 798 C CA . ALA A 1 100 ? 6.158 -13.272 -9.220 1.00 96.31 100 ALA A CA 1
ATOM 799 C C . ALA A 1 100 ? 7.412 -13.436 -10.099 1.00 96.31 100 ALA A C 1
ATOM 801 O O . ALA A 1 100 ? 8.541 -13.503 -9.605 1.00 96.31 100 ALA A O 1
ATOM 802 N N . VAL A 1 101 ? 7.222 -13.438 -11.422 1.00 96.19 101 VAL A N 1
ATOM 803 C CA . VAL A 1 101 ? 8.313 -13.616 -12.403 1.00 96.19 101 VAL A CA 1
ATOM 804 C C . VAL A 1 101 ? 9.160 -12.356 -12.607 1.00 96.19 101 VAL A C 1
ATOM 806 O O . VAL A 1 101 ? 10.311 -12.439 -13.027 1.00 96.19 101 VAL A O 1
ATOM 809 N N . ALA A 1 102 ? 8.604 -11.182 -12.303 1.00 96.75 102 ALA A N 1
ATOM 810 C CA . ALA A 1 102 ? 9.280 -9.893 -12.367 1.00 96.75 102 ALA A CA 1
ATOM 811 C C . ALA A 1 102 ? 8.585 -8.885 -11.438 1.00 96.75 102 ALA A C 1
ATOM 813 O O . ALA A 1 102 ? 7.414 -9.046 -11.102 1.00 96.75 102 ALA A O 1
ATOM 814 N N . GLY A 1 103 ? 9.293 -7.829 -11.040 1.00 96.31 103 GLY A N 1
ATOM 815 C CA . GLY A 1 103 ? 8.735 -6.789 -10.182 1.00 96.31 103 GLY A CA 1
ATOM 816 C C . GLY A 1 103 ? 9.586 -5.525 -10.165 1.00 96.31 103 GLY A C 1
ATOM 817 O O . GLY A 1 103 ? 10.785 -5.557 -10.447 1.00 96.31 103 GLY A O 1
ATOM 818 N N . ILE A 1 104 ? 8.955 -4.407 -9.811 1.00 96.88 104 ILE A N 1
ATOM 819 C CA . ILE A 1 104 ? 9.606 -3.119 -9.550 1.00 96.88 104 ILE A CA 1
ATOM 820 C C . ILE A 1 104 ? 9.149 -2.588 -8.191 1.00 96.88 104 ILE A C 1
ATOM 822 O O . ILE A 1 104 ? 8.100 -2.981 -7.685 1.00 96.88 104 ILE A O 1
ATOM 826 N N . ASN A 1 105 ? 9.923 -1.679 -7.599 1.00 94.69 105 ASN A N 1
ATOM 827 C CA . ASN A 1 105 ? 9.432 -0.937 -6.440 1.00 94.69 105 ASN A CA 1
ATOM 828 C C . ASN A 1 105 ? 8.265 -0.038 -6.877 1.00 94.69 105 ASN A C 1
ATOM 830 O O . ASN A 1 105 ? 8.337 0.578 -7.941 1.00 94.69 105 ASN A O 1
ATOM 834 N N . GLY A 1 106 ? 7.220 0.025 -6.051 1.00 91.56 106 GLY A N 1
ATOM 835 C CA . GLY A 1 106 ? 6.010 0.796 -6.326 1.00 91.56 106 GLY A CA 1
ATOM 836 C C . GLY A 1 106 ? 5.959 2.113 -5.554 1.00 91.56 106 GLY A C 1
ATOM 837 O O . GLY A 1 106 ? 6.629 3.083 -5.898 1.00 91.56 106 GLY A O 1
ATOM 838 N N . ASP A 1 107 ? 5.117 2.140 -4.527 1.00 92.19 107 ASP A N 1
ATOM 839 C CA . ASP A 1 107 ? 4.714 3.350 -3.814 1.00 92.19 107 ASP A CA 1
ATOM 840 C C . ASP A 1 107 ? 5.797 3.937 -2.885 1.00 92.19 107 ASP A C 1
ATOM 842 O O . ASP A 1 107 ? 6.749 3.272 -2.461 1.00 92.19 107 ASP A O 1
ATOM 846 N N . PHE A 1 108 ? 5.605 5.201 -2.510 1.00 90.94 108 PHE A N 1
ATOM 847 C CA . PHE A 1 108 ? 6.249 5.778 -1.339 1.00 90.94 108 PHE A CA 1
ATOM 848 C C . PHE A 1 108 ? 5.705 5.133 -0.069 1.00 90.94 108 PHE A C 1
ATOM 850 O O . PHE A 1 108 ? 4.563 4.689 -0.003 1.00 90.94 108 PHE A O 1
ATOM 857 N N . PHE A 1 109 ? 6.502 5.144 0.992 1.00 90.38 109 PHE A N 1
ATOM 858 C CA . PHE A 1 109 ? 6.101 4.530 2.245 1.00 90.38 109 PHE A CA 1
ATOM 859 C C . PHE A 1 109 ? 6.559 5.350 3.445 1.00 90.38 109 PHE A C 1
ATOM 861 O O . PHE A 1 109 ? 7.593 6.020 3.431 1.00 90.38 109 PHE A O 1
ATOM 868 N N . TYR A 1 110 ? 5.741 5.317 4.490 1.00 87.06 110 TYR A N 1
ATOM 869 C CA . TYR A 1 110 ? 6.024 5.958 5.760 1.00 87.06 110 TYR A CA 1
ATOM 870 C C . TYR A 1 110 ? 7.163 5.218 6.469 1.00 87.06 110 TYR A C 1
ATOM 872 O O . TYR A 1 110 ? 7.125 3.996 6.600 1.00 87.06 110 TYR A O 1
ATOM 880 N N . TRP A 1 111 ? 8.177 5.957 6.923 1.00 81.00 111 TRP A N 1
ATOM 881 C CA . TRP A 1 111 ? 9.361 5.408 7.590 1.00 81.00 111 TRP A CA 1
ATOM 882 C C . TRP A 1 111 ? 9.416 5.885 9.046 1.00 81.00 111 TRP A C 1
ATOM 884 O O . TRP A 1 111 ? 10.107 6.849 9.374 1.00 81.00 111 TRP A O 1
ATOM 894 N N . ASN A 1 112 ? 8.646 5.245 9.928 1.00 76.94 112 ASN A N 1
ATOM 895 C CA . ASN A 1 112 ? 8.680 5.509 11.372 1.00 76.94 112 ASN A CA 1
ATOM 896 C C . ASN A 1 112 ? 8.452 4.198 12.156 1.00 76.94 112 ASN A C 1
ATOM 898 O O . ASN A 1 112 ? 8.905 3.145 11.718 1.00 76.94 112 ASN A O 1
ATOM 902 N N . LYS A 1 113 ? 7.763 4.247 13.305 1.00 72.38 113 LYS A N 1
ATOM 903 C CA . LYS A 1 113 ? 7.496 3.100 14.189 1.00 72.38 113 LYS A CA 1
ATOM 904 C C . LYS A 1 113 ? 6.735 1.950 13.504 1.00 72.38 113 LYS A C 1
ATOM 906 O O . LYS A 1 113 ? 6.946 0.804 13.872 1.00 72.38 113 LYS A O 1
ATOM 911 N N . TYR A 1 114 ? 5.925 2.252 12.486 1.00 76.44 114 TYR A N 1
ATOM 912 C CA . TYR A 1 114 ? 5.393 1.280 11.525 1.00 76.44 114 TYR A CA 1
ATOM 913 C C . TYR A 1 114 ? 5.696 1.747 10.104 1.00 76.44 114 TYR A C 1
ATOM 915 O O . TYR A 1 114 ? 5.685 2.955 9.829 1.00 76.44 114 TYR A O 1
ATOM 923 N N . PHE A 1 115 ? 5.946 0.787 9.214 1.00 87.88 115 PHE A N 1
ATOM 924 C CA . PHE A 1 115 ? 5.966 1.043 7.780 1.00 87.88 115 PHE A CA 1
ATOM 925 C C . PHE A 1 115 ? 4.526 1.030 7.273 1.00 87.88 115 PHE A C 1
ATOM 927 O O . PHE A 1 115 ? 3.657 0.433 7.891 1.00 87.88 115 PHE A O 1
ATOM 934 N N . SER A 1 116 ? 4.229 1.765 6.211 1.00 92.50 116 SER A N 1
ATOM 935 C CA . SER A 1 116 ? 2.988 1.584 5.445 1.00 92.50 116 SER A CA 1
ATOM 936 C C . SER A 1 116 ? 3.086 2.370 4.142 1.00 92.50 116 SER A C 1
ATOM 938 O O . SER A 1 116 ? 3.744 3.415 4.141 1.00 92.50 116 SER A O 1
ATOM 940 N N . PRO A 1 117 ? 2.446 1.925 3.052 1.00 93.19 117 PRO A N 1
ATOM 941 C CA . PRO A 1 117 ? 2.349 2.699 1.819 1.00 93.19 117 PRO A CA 1
ATOM 942 C C . PRO A 1 117 ? 1.666 4.039 2.086 1.00 93.19 117 PRO A C 1
ATOM 944 O O . PRO A 1 117 ? 0.761 4.139 2.924 1.00 93.19 117 PRO A O 1
ATOM 947 N N . LEU A 1 118 ? 2.080 5.086 1.381 1.00 91.62 118 LEU A N 1
ATOM 948 C CA . LEU A 1 118 ? 1.409 6.381 1.463 1.00 91.62 118 LEU A CA 1
ATOM 949 C C . LEU A 1 118 ? 0.171 6.401 0.566 1.00 91.62 118 LEU A C 1
ATOM 951 O O . LEU A 1 118 ? -0.895 6.841 0.997 1.00 91.62 118 LEU A O 1
ATOM 955 N N . GLY A 1 119 ? 0.299 5.913 -0.657 1.00 92.31 119 GLY A N 1
ATOM 956 C CA . GLY A 1 119 ? -0.758 5.775 -1.638 1.00 92.31 119 GLY A CA 1
ATOM 957 C C . GLY A 1 119 ? -1.727 4.634 -1.342 1.00 92.31 119 GLY A C 1
ATOM 958 O O . GLY A 1 119 ? -1.733 4.010 -0.273 1.00 92.31 119 GLY A O 1
ATOM 959 N N . THR A 1 120 ? -2.606 4.426 -2.316 1.00 93.88 120 THR A N 1
ATOM 960 C CA . THR A 1 120 ? -3.608 3.363 -2.315 1.00 93.88 120 THR A CA 1
ATOM 961 C C . THR A 1 120 ? -2.966 2.053 -2.731 1.00 93.88 120 THR A C 1
ATOM 963 O O . THR A 1 120 ? -2.225 2.019 -3.712 1.00 93.88 120 THR A O 1
ATOM 966 N N . VAL A 1 121 ? -3.318 0.971 -2.044 1.00 95.06 121 VAL A N 1
ATOM 967 C CA . VAL A 1 121 ? -2.979 -0.385 -2.482 1.00 95.06 121 VAL A CA 1
ATOM 968 C C . VAL A 1 121 ? -4.269 -1.158 -2.667 1.00 95.06 121 VAL A C 1
ATOM 970 O O . VAL A 1 121 ? -5.068 -1.267 -1.736 1.00 95.06 121 VAL A O 1
ATOM 973 N N . VAL A 1 122 ? -4.462 -1.669 -3.878 1.00 92.75 122 VAL A N 1
ATOM 974 C CA . VAL A 1 122 ? -5.548 -2.578 -4.241 1.00 92.75 122 VAL A CA 1
ATOM 975 C C . VAL A 1 122 ? -4.911 -3.886 -4.678 1.00 92.75 122 VAL A C 1
ATOM 977 O O . VAL A 1 122 ? -3.918 -3.880 -5.410 1.00 92.75 122 VAL A O 1
ATOM 980 N N . ASN A 1 123 ? -5.459 -4.994 -4.202 1.00 90.75 123 ASN A N 1
ATOM 981 C CA . ASN A 1 123 ? -5.035 -6.326 -4.604 1.00 90.75 123 ASN A CA 1
ATOM 982 C C . ASN A 1 123 ? -6.254 -7.246 -4.616 1.00 90.75 123 ASN A C 1
ATOM 984 O O . ASN A 1 123 ? -7.067 -7.159 -3.702 1.00 90.75 123 ASN A O 1
ATOM 988 N N . ASN A 1 124 ? -6.402 -8.095 -5.636 1.00 88.12 124 ASN A N 1
ATOM 989 C CA . ASN A 1 124 ? -7.535 -9.027 -5.762 1.00 88.12 124 ASN A CA 1
ATOM 990 C C . ASN A 1 124 ? -8.912 -8.364 -5.559 1.00 88.12 124 ASN A C 1
ATOM 992 O O . ASN A 1 124 ? -9.767 -8.884 -4.845 1.00 88.12 124 ASN A O 1
ATOM 996 N N . ASN A 1 125 ? -9.117 -7.185 -6.155 1.00 89.50 125 ASN A N 1
ATOM 997 C CA . ASN A 1 125 ? -10.330 -6.367 -6.013 1.00 89.50 125 ASN A CA 1
ATOM 998 C C . ASN A 1 125 ? -10.657 -5.909 -4.576 1.00 89.50 125 ASN A C 1
ATOM 1000 O O . ASN A 1 125 ? -11.737 -5.373 -4.329 1.00 89.50 125 ASN A O 1
ATOM 1004 N N . GLU A 1 126 ? -9.719 -6.047 -3.640 1.00 92.62 126 GLU A N 1
ATOM 1005 C CA . GLU A 1 126 ? -9.828 -5.565 -2.269 1.00 92.62 126 GLU A CA 1
ATOM 1006 C C . GLU A 1 126 ? -8.992 -4.294 -2.074 1.00 92.62 126 GLU A C 1
ATOM 1008 O O . GLU A 1 126 ? -7.836 -4.200 -2.500 1.00 92.62 126 GLU A O 1
ATOM 1013 N N . LEU A 1 127 ? -9.559 -3.301 -1.382 1.00 94.06 127 LEU A N 1
ATOM 1014 C CA . LEU A 1 127 ? -8.790 -2.160 -0.895 1.00 94.06 127 LEU A CA 1
ATOM 1015 C C . LEU A 1 127 ? -7.902 -2.620 0.263 1.00 94.06 127 LEU A C 1
ATOM 1017 O O . LEU A 1 127 ? -8.360 -2.687 1.400 1.00 94.06 127 LEU A O 1
ATOM 1021 N N . ILE A 1 128 ? -6.625 -2.878 0.004 1.00 96.38 128 ILE A N 1
ATOM 1022 C CA . ILE A 1 128 ? -5.665 -3.282 1.034 1.00 96.38 128 ILE A CA 1
ATOM 1023 C C . ILE A 1 128 ? -5.287 -2.091 1.913 1.00 96.38 128 ILE A C 1
ATOM 1025 O O . ILE A 1 128 ? -5.337 -2.204 3.134 1.00 96.38 128 ILE A O 1
ATOM 1029 N N . SER A 1 129 ? -4.976 -0.934 1.320 1.00 95.75 129 SER A N 1
ATOM 1030 C CA . SER A 1 129 ? -4.660 0.307 2.041 1.00 95.75 129 SER A CA 1
ATOM 1031 C C . SER A 1 129 ? -5.321 1.505 1.369 1.00 95.75 129 SER A C 1
ATOM 1033 O O . SER A 1 129 ? -5.303 1.625 0.143 1.00 95.75 129 SER A O 1
ATOM 1035 N N . SER A 1 130 ? -5.914 2.397 2.166 1.00 94.94 130 SER A N 1
ATOM 1036 C CA . SER A 1 130 ? -6.615 3.581 1.650 1.00 94.94 130 SER A CA 1
ATOM 1037 C C . SER A 1 130 ? -5.653 4.576 0.985 1.00 94.94 130 SER A C 1
ATOM 1039 O O . SER A 1 130 ? -4.456 4.526 1.254 1.00 94.94 130 SER A O 1
ATOM 1041 N N . PRO A 1 131 ? -6.136 5.561 0.211 1.00 91.88 131 PRO A N 1
ATOM 1042 C CA . PRO A 1 131 ? -5.308 6.710 -0.149 1.00 91.88 131 PRO A CA 1
ATOM 1043 C C . PRO A 1 131 ? -4.812 7.485 1.093 1.00 91.88 131 PRO A C 1
ATOM 1045 O O . PRO A 1 131 ? -5.396 7.399 2.184 1.00 91.88 131 PRO A O 1
ATOM 1048 N N . SER A 1 132 ? -3.723 8.251 0.940 1.00 84.19 132 SER A N 1
ATOM 1049 C CA . SER A 1 132 ? -3.202 9.145 1.987 1.00 84.19 132 SER A CA 1
ATOM 1050 C C . SER A 1 132 ? -4.171 10.282 2.261 1.00 84.19 132 SER A C 1
ATOM 1052 O O . SER A 1 132 ? -4.532 11.006 1.345 1.00 84.19 132 SER A O 1
ATOM 1054 N N . PHE A 1 133 ? -4.473 10.547 3.532 1.00 79.25 133 PHE A N 1
ATOM 1055 C CA . PHE A 1 133 ? -5.273 11.704 3.942 1.00 79.25 133 PHE A CA 1
ATOM 1056 C C . PHE A 1 133 ? -4.532 13.045 3.964 1.00 79.25 133 PHE A C 1
ATOM 1058 O O . PHE A 1 133 ? -5.061 14.027 4.499 1.00 79.25 133 PHE A O 1
ATOM 1065 N N . ALA A 1 134 ? -3.328 13.084 3.391 1.00 76.94 134 ALA A N 1
ATOM 1066 C CA . ALA A 1 134 ? -2.578 14.307 3.160 1.00 76.94 134 ALA A CA 1
ATOM 1067 C C . ALA A 1 134 ? -3.342 15.285 2.252 1.00 76.94 134 ALA A C 1
ATOM 1069 O O . ALA A 1 134 ? -4.282 14.926 1.546 1.00 76.94 134 ALA A O 1
ATOM 1070 N N . LYS A 1 135 ? -2.925 16.553 2.300 1.00 74.81 135 LYS A N 1
ATOM 1071 C CA . LYS A 1 135 ? -3.544 17.637 1.529 1.00 74.81 135 LYS A CA 1
ATOM 1072 C C . LYS A 1 135 ? -3.417 17.424 0.016 1.00 74.81 135 LYS A C 1
ATOM 1074 O O . LYS A 1 135 ? -4.353 17.735 -0.709 1.00 74.81 135 LYS A O 1
ATOM 1079 N N . GLU A 1 136 ? -2.279 16.893 -0.423 1.00 81.56 136 GLU A N 1
ATOM 1080 C CA . GLU A 1 136 ? -2.013 16.600 -1.829 1.00 81.56 136 GLU A CA 1
ATOM 1081 C C . GLU A 1 136 ? -2.274 15.110 -2.097 1.00 81.56 136 GLU A C 1
ATOM 1083 O O . GLU A 1 136 ? -1.662 14.265 -1.430 1.00 81.56 136 GLU A O 1
ATOM 1088 N N . PRO A 1 137 ? -3.183 14.762 -3.027 1.00 83.00 137 PRO A N 1
ATOM 1089 C CA . PRO A 1 137 ? -3.475 13.373 -3.337 1.00 83.00 137 PRO A CA 1
ATOM 1090 C C . PRO A 1 137 ? -2.312 12.733 -4.101 1.00 83.00 137 PRO A C 1
ATOM 1092 O O . PRO A 1 137 ? -1.686 13.351 -4.962 1.00 83.00 137 PRO A O 1
ATOM 1095 N N . LEU A 1 138 ? -2.047 11.461 -3.810 1.00 90.00 138 LEU A N 1
ATOM 1096 C CA . LEU A 1 138 ? -1.109 10.652 -4.582 1.00 90.00 138 LEU A CA 1
ATOM 1097 C C . LEU A 1 138 ? -1.842 10.028 -5.771 1.00 90.00 138 LEU A C 1
ATOM 1099 O O . LEU A 1 138 ? -3.000 9.624 -5.649 1.00 90.00 138 LEU A O 1
ATOM 1103 N N . SER A 1 139 ? -1.174 9.974 -6.923 1.00 91.44 139 SER A N 1
ATOM 1104 C CA . SER A 1 139 ? -1.718 9.331 -8.117 1.00 91.44 139 SER A CA 1
ATOM 1105 C C . SER A 1 139 ? -1.827 7.827 -7.898 1.00 91.44 139 SER A C 1
ATOM 1107 O O . SER A 1 139 ? -0.889 7.203 -7.405 1.00 91.44 139 SER A O 1
ATOM 1109 N N . VAL A 1 140 ? -2.941 7.248 -8.323 1.00 91.94 140 VAL A N 1
ATOM 1110 C CA . VAL A 1 140 ? -3.204 5.813 -8.292 1.00 91.94 140 VAL A CA 1
ATOM 1111 C C . VAL A 1 140 ? -3.130 5.285 -9.719 1.00 91.94 140 VAL A C 1
ATOM 1113 O O . VAL A 1 140 ? -3.797 5.815 -10.610 1.00 91.94 140 VAL A O 1
ATOM 1116 N N . PHE A 1 141 ? -2.311 4.255 -9.920 1.00 92.50 141 PHE A N 1
ATOM 1117 C CA . PHE A 1 141 ? -2.338 3.419 -11.114 1.00 92.50 141 PHE A CA 1
ATOM 1118 C C . PHE A 1 141 ? -3.238 2.219 -10.846 1.00 92.50 141 PHE A C 1
ATOM 1120 O O . PHE A 1 141 ? -3.051 1.524 -9.848 1.00 92.50 141 PHE A O 1
ATOM 1127 N N . THR A 1 142 ? -4.193 1.975 -11.732 1.00 91.88 142 THR A N 1
ATOM 1128 C CA . THR A 1 142 ? -5.106 0.836 -11.639 1.00 91.88 142 THR A CA 1
ATOM 1129 C C . THR A 1 142 ? -5.358 0.230 -13.001 1.00 91.88 142 THR A C 1
ATOM 1131 O O . THR A 1 142 ? -5.258 0.908 -14.024 1.00 91.88 142 THR A O 1
ATOM 1134 N N . ILE A 1 143 ? -5.727 -1.044 -12.982 1.00 92.44 143 ILE A N 1
ATOM 1135 C CA . ILE A 1 143 ? -6.210 -1.798 -14.131 1.00 92.44 143 ILE A CA 1
ATOM 1136 C C . ILE A 1 143 ? -7.624 -2.249 -13.763 1.00 92.44 143 ILE A C 1
ATOM 1138 O O . ILE A 1 143 ? -7.824 -2.771 -12.666 1.00 92.44 143 ILE A O 1
ATOM 1142 N N . ASP A 1 144 ? -8.613 -1.955 -14.607 1.00 90.25 144 ASP A N 1
ATOM 1143 C CA . ASP A 1 144 ? -9.984 -2.422 -14.372 1.00 90.25 144 ASP A CA 1
ATOM 1144 C C . ASP A 1 144 ? -10.171 -3.896 -14.777 1.00 90.25 144 ASP A C 1
ATOM 1146 O O . ASP A 1 144 ? -9.285 -4.529 -15.348 1.00 90.25 144 ASP A O 1
ATOM 1150 N N . ASN A 1 145 ? -11.360 -4.444 -14.514 1.00 89.06 145 ASN A N 1
ATOM 1151 C CA . ASN A 1 145 ? -11.705 -5.828 -14.862 1.00 89.06 145 ASN A CA 1
ATOM 1152 C C . ASN A 1 145 ? -11.730 -6.112 -16.379 1.00 89.06 145 ASN A C 1
ATOM 1154 O O . ASN A 1 145 ? -11.884 -7.264 -16.769 1.00 89.06 145 ASN A O 1
ATOM 1158 N N . ASN A 1 146 ? -11.636 -5.082 -17.224 1.00 91.00 146 ASN A N 1
ATOM 1159 C CA . ASN A 1 146 ? -11.551 -5.197 -18.679 1.00 91.00 146 ASN A CA 1
ATOM 1160 C C . ASN A 1 146 ? -10.118 -4.917 -19.172 1.00 91.00 146 ASN A C 1
ATOM 1162 O O . ASN A 1 146 ? -9.938 -4.580 -20.341 1.00 91.00 146 ASN A O 1
ATOM 1166 N N . GLU A 1 147 ? -9.121 -5.006 -18.284 1.00 90.94 147 GLU A N 1
ATOM 1167 C CA . GLU A 1 147 ? -7.698 -4.812 -18.582 1.00 90.94 147 GLU A CA 1
ATOM 1168 C C . GLU A 1 147 ? -7.364 -3.402 -19.103 1.00 90.94 147 GLU A C 1
ATOM 1170 O O . GLU A 1 147 ? -6.376 -3.206 -19.813 1.00 90.94 147 GLU A O 1
ATOM 1175 N N . ASN A 1 148 ? -8.148 -2.382 -18.733 1.00 92.44 148 ASN A N 1
ATOM 1176 C CA . ASN A 1 148 ? -7.843 -0.994 -19.078 1.00 92.44 148 ASN A CA 1
ATOM 1177 C C . ASN A 1 148 ? -6.979 -0.343 -17.991 1.00 92.44 148 ASN A C 1
ATOM 1179 O O . ASN A 1 148 ? -7.446 -0.186 -16.856 1.00 92.44 148 ASN A O 1
ATOM 1183 N N . PRO A 1 149 ? -5.750 0.103 -18.311 1.00 93.25 149 PRO A N 1
ATOM 1184 C CA . PRO A 1 149 ? -4.914 0.830 -17.371 1.00 93.25 149 PRO A CA 1
ATOM 1185 C C . PRO A 1 149 ? -5.298 2.313 -17.329 1.00 93.25 149 PRO A C 1
ATOM 1187 O O . PRO A 1 149 ? -5.492 2.952 -18.366 1.00 93.25 149 PRO A O 1
ATOM 1190 N N . PHE A 1 150 ? -5.330 2.904 -16.138 1.00 93.25 150 PHE A N 1
ATOM 1191 C CA . PHE A 1 150 ? -5.525 4.344 -15.978 1.00 93.25 150 PHE A CA 1
ATOM 1192 C C . PHE A 1 150 ? -4.781 4.907 -14.767 1.00 93.25 150 PHE A C 1
ATOM 1194 O O . PHE A 1 150 ? -4.505 4.219 -13.785 1.00 93.25 150 PHE A O 1
ATOM 1201 N N . LEU A 1 151 ? -4.459 6.198 -14.863 1.00 94.00 151 LEU A N 1
ATOM 1202 C CA . LEU A 1 151 ? -3.876 7.000 -13.794 1.00 94.00 151 LEU A CA 1
ATOM 1203 C C . LEU A 1 151 ? -4.906 8.026 -13.342 1.00 94.00 151 LEU A C 1
ATOM 1205 O O . LEU A 1 151 ? -5.459 8.763 -14.157 1.00 94.00 151 LEU A O 1
ATOM 1209 N N . SER A 1 152 ? -5.169 8.079 -12.043 1.00 91.88 152 SER A N 1
ATOM 1210 C CA . SER A 1 152 ? -6.164 8.995 -11.488 1.00 91.88 152 SER A CA 1
ATOM 1211 C C . SER A 1 152 ? -5.825 9.408 -10.061 1.00 91.88 152 SER A C 1
ATOM 1213 O O . SER A 1 152 ? -4.918 8.866 -9.436 1.00 91.88 152 SER A O 1
ATOM 1215 N N . TYR A 1 153 ? -6.561 10.385 -9.539 1.00 91.06 153 TYR A N 1
ATOM 1216 C CA . TYR A 1 153 ? -6.546 10.736 -8.123 1.00 91.06 153 TYR A CA 1
ATOM 1217 C C . TYR A 1 153 ? -7.861 10.285 -7.509 1.00 91.06 153 TYR A C 1
ATOM 1219 O O . TYR A 1 153 ? -8.932 10.635 -8.006 1.00 91.06 153 TYR A O 1
ATOM 1227 N N . TRP A 1 154 ? -7.790 9.495 -6.443 1.00 89.19 154 TRP A N 1
ATOM 1228 C CA . TRP A 1 154 ? -8.986 8.955 -5.807 1.00 89.19 154 TRP A CA 1
ATOM 1229 C C . TRP A 1 154 ? -9.418 9.835 -4.642 1.00 89.19 154 TRP A C 1
ATOM 1231 O O . TRP A 1 154 ? -8.622 10.153 -3.761 1.00 89.19 154 TRP A O 1
ATOM 1241 N N . GLY A 1 155 ? -10.701 10.193 -4.623 1.00 87.06 155 GLY A N 1
ATOM 1242 C CA . GLY A 1 155 ? -11.387 10.581 -3.396 1.00 87.06 155 GLY A CA 1
ATOM 1243 C C . GLY A 1 155 ? -11.868 9.327 -2.668 1.00 87.06 155 GLY A C 1
ATOM 1244 O O . GLY A 1 155 ? -12.221 8.338 -3.304 1.00 87.06 155 GLY A O 1
ATOM 1245 N N . TRP A 1 156 ? -11.889 9.350 -1.338 1.00 90.44 156 TRP A N 1
ATOM 1246 C CA . TRP A 1 156 ? -12.366 8.219 -0.545 1.00 90.44 156 TRP A CA 1
ATOM 1247 C C . TRP A 1 156 ? -13.124 8.696 0.687 1.00 90.44 156 TRP A C 1
ATOM 1249 O O . TRP A 1 156 ? -12.858 9.758 1.257 1.00 90.44 156 TRP A O 1
ATOM 1259 N N . ASN A 1 157 ? -14.079 7.875 1.105 1.00 92.69 157 ASN A N 1
ATOM 1260 C CA . ASN A 1 157 ? -14.836 8.049 2.328 1.00 92.69 157 ASN A CA 1
ATOM 1261 C C . ASN A 1 157 ? -15.089 6.661 2.912 1.00 92.69 157 ASN A C 1
ATOM 1263 O O . ASN A 1 157 ? -15.755 5.847 2.281 1.00 92.69 157 ASN A O 1
ATOM 1267 N N . ILE A 1 158 ? -14.523 6.389 4.085 1.00 94.50 158 ILE A N 1
ATOM 1268 C CA . ILE A 1 158 ? -14.715 5.125 4.792 1.00 94.50 158 ILE A CA 1
ATOM 1269 C C . ILE A 1 158 ? -15.557 5.438 6.023 1.00 94.50 158 ILE A C 1
ATOM 1271 O O . ILE A 1 158 ? -15.289 6.409 6.737 1.00 94.50 158 ILE A O 1
ATOM 1275 N N . LYS A 1 159 ? -16.597 4.643 6.251 1.00 95.50 159 LYS A N 1
ATOM 1276 C CA . LYS A 1 159 ? -17.500 4.792 7.388 1.00 95.50 159 LYS A CA 1
ATOM 1277 C C . LYS A 1 159 ? -17.756 3.437 8.016 1.00 95.50 159 LYS A C 1
ATOM 1279 O O . LYS A 1 159 ? -17.929 2.456 7.302 1.00 95.50 159 LYS A O 1
ATOM 1284 N N . VAL A 1 160 ? -17.841 3.426 9.336 1.00 94.19 160 VAL A N 1
ATOM 1285 C CA . VAL A 1 160 ? -18.474 2.343 10.089 1.00 94.19 160 VAL A CA 1
ATOM 1286 C C . VAL A 1 160 ? -19.879 2.811 10.428 1.00 94.19 160 VAL A C 1
ATOM 1288 O O . VAL A 1 160 ? -20.051 3.944 10.879 1.00 94.19 160 VAL A O 1
ATOM 1291 N N . ILE A 1 161 ? -20.878 1.975 10.168 1.00 94.88 161 ILE A N 1
ATOM 1292 C CA . ILE A 1 161 ? -22.291 2.308 10.366 1.00 94.88 161 ILE A CA 1
ATOM 1293 C C . ILE A 1 161 ? -22.835 1.364 11.437 1.00 94.88 161 ILE A C 1
ATOM 1295 O O . ILE A 1 161 ? -23.140 0.215 11.122 1.00 94.88 161 ILE A O 1
ATOM 1299 N N . PRO A 1 162 ? -22.914 1.801 12.703 1.00 91.62 162 PRO A N 1
ATOM 1300 C CA . PRO A 1 162 ? -23.529 0.993 13.745 1.00 91.62 162 PRO A CA 1
ATOM 1301 C C . PRO A 1 162 ? -25.046 0.914 13.534 1.00 91.62 162 PRO A C 1
ATOM 1303 O O . PRO A 1 162 ? -25.6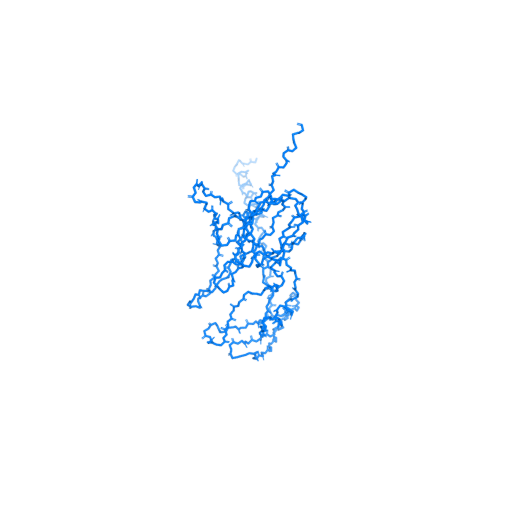46 1.827 12.971 1.00 91.62 162 PRO A O 1
ATOM 1306 N N . GLU A 1 163 ? -25.673 -0.156 14.025 1.00 89.69 163 GLU A N 1
ATOM 1307 C CA . GLU A 1 163 ? -27.096 -0.447 13.788 1.00 89.69 163 GLU A CA 1
ATOM 1308 C C . GLU A 1 163 ? -28.040 0.691 14.221 1.00 89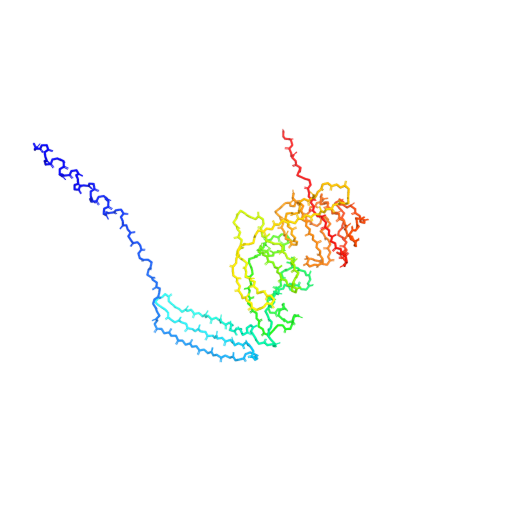.69 163 GLU A C 1
ATOM 1310 O O . GLU A 1 163 ? -29.012 0.986 13.533 1.00 89.69 163 GLU A O 1
ATOM 1315 N N . ASN A 1 164 ? -27.738 1.358 15.340 1.00 89.56 164 ASN A N 1
ATOM 1316 C CA . ASN A 1 164 ? -28.624 2.345 15.968 1.00 89.56 164 ASN A CA 1
ATOM 1317 C C . ASN A 1 164 ? -27.922 3.677 16.289 1.00 89.56 164 ASN A C 1
ATOM 1319 O O . ASN A 1 164 ? -28.275 4.347 17.262 1.00 89.56 164 ASN A O 1
ATOM 1323 N N . SER A 1 165 ? -26.902 4.067 15.521 1.00 90.06 165 SER A N 1
ATOM 1324 C CA . SER A 1 165 ? -26.210 5.344 15.736 1.00 90.06 165 SER A CA 1
ATOM 1325 C C . SER A 1 165 ? -25.727 5.986 14.443 1.00 90.06 165 SER A C 1
ATOM 1327 O O . SER A 1 165 ? -25.693 5.362 13.385 1.00 90.06 165 SER A O 1
ATOM 1329 N N . ASP A 1 166 ? -25.289 7.240 14.547 1.00 93.00 166 ASP A N 1
ATOM 1330 C CA . ASP A 1 166 ? -24.711 7.951 13.414 1.00 93.00 166 ASP A CA 1
ATOM 1331 C C . ASP A 1 166 ? -23.453 7.245 12.870 1.00 93.00 166 ASP A C 1
ATOM 1333 O O . ASP A 1 166 ? -22.674 6.674 13.647 1.00 93.00 166 ASP A O 1
ATOM 1337 N N . PRO A 1 167 ? -23.211 7.312 11.545 1.00 94.56 167 PRO A N 1
ATOM 1338 C CA . PRO A 1 167 ? -21.998 6.782 10.942 1.00 94.56 167 PRO A CA 1
ATOM 1339 C C . PRO A 1 167 ? -20.730 7.416 11.515 1.00 94.56 167 PRO A C 1
ATOM 1341 O O . PRO A 1 167 ? -20.587 8.640 11.578 1.00 94.56 167 PRO A O 1
ATOM 1344 N N . ILE A 1 168 ? -19.756 6.572 11.830 1.00 92.69 168 ILE A N 1
ATOM 1345 C CA . ILE A 1 168 ? -18.445 6.973 12.327 1.00 92.69 168 ILE A CA 1
ATOM 1346 C C . ILE A 1 168 ? -17.487 7.066 11.141 1.00 92.69 168 ILE A C 1
ATOM 1348 O O . ILE A 1 168 ? -17.282 6.100 10.407 1.00 92.69 168 ILE A O 1
ATOM 1352 N N . SER A 1 169 ? -16.888 8.241 10.951 1.00 94.50 169 SER A N 1
ATOM 1353 C CA . SER A 1 169 ? -15.905 8.463 9.889 1.00 94.50 169 SER A CA 1
ATOM 1354 C C . SER A 1 169 ? -14.579 7.778 10.218 1.00 94.50 169 SER A C 1
ATOM 1356 O O . SER A 1 169 ? -13.975 8.046 11.258 1.00 94.50 169 SER A O 1
ATOM 1358 N N . VAL A 1 170 ? -14.102 6.941 9.300 1.00 95.44 170 VAL A N 1
ATOM 1359 C CA . VAL A 1 170 ? -12.782 6.310 9.343 1.00 95.44 170 VAL A CA 1
ATOM 1360 C C . VAL A 1 170 ? -11.866 7.055 8.381 1.00 95.44 170 VAL A C 1
ATOM 1362 O O . VAL A 1 170 ? -12.172 7.228 7.199 1.00 95.44 170 VAL A O 1
ATOM 1365 N N . ARG A 1 171 ? -10.721 7.526 8.880 1.00 94.31 171 ARG A N 1
ATOM 1366 C CA . ARG A 1 171 ? -9.815 8.365 8.087 1.00 94.31 171 ARG A CA 1
ATOM 1367 C C . ARG A 1 171 ? -8.895 7.554 7.185 1.00 94.31 171 ARG A C 1
ATOM 1369 O O . ARG A 1 171 ? -8.567 8.022 6.093 1.00 94.31 171 ARG A O 1
ATOM 1376 N N . VAL A 1 172 ? -8.482 6.376 7.647 1.00 94.38 172 VAL A N 1
ATOM 1377 C CA . VAL A 1 172 ? -7.522 5.502 6.966 1.00 94.38 172 VAL A CA 1
ATOM 1378 C C . VAL A 1 172 ? -7.892 4.030 7.111 1.00 94.38 172 VAL A C 1
ATOM 1380 O O . VAL A 1 172 ? -8.442 3.638 8.138 1.00 94.38 172 VAL A O 1
ATOM 1383 N N . LYS A 1 173 ? -7.530 3.224 6.109 1.00 96.56 173 LYS A N 1
ATOM 1384 C CA . LYS A 1 173 ? -7.476 1.758 6.197 1.00 96.56 173 LYS A CA 1
ATOM 1385 C C . LYS A 1 173 ? -6.027 1.307 6.069 1.00 96.56 173 LYS A C 1
ATOM 1387 O O . LYS A 1 173 ? -5.372 1.733 5.115 1.00 96.56 173 LYS A O 1
ATOM 1392 N N . ASN A 1 174 ? -5.548 0.474 6.996 1.00 96.56 174 ASN A N 1
ATOM 1393 C CA . ASN A 1 174 ? -4.205 -0.125 6.981 1.00 96.56 174 ASN A CA 1
ATOM 1394 C C . ASN A 1 174 ? -3.108 0.885 6.610 1.00 96.56 174 ASN A C 1
ATOM 1396 O O . ASN A 1 174 ? -2.337 0.682 5.667 1.00 96.56 174 ASN A O 1
ATOM 1400 N N . LYS A 1 175 ? -3.080 2.029 7.298 1.00 94.00 175 LYS A N 1
ATOM 1401 C CA . LYS A 1 175 ? -2.104 3.090 7.041 1.00 94.00 175 LYS A CA 1
ATOM 1402 C C . LYS A 1 175 ? -1.693 3.769 8.333 1.00 94.00 175 LYS A C 1
ATOM 1404 O O . LYS A 1 175 ? -2.552 4.204 9.094 1.00 94.00 175 LYS A O 1
ATOM 1409 N N . ALA A 1 176 ? -0.388 3.914 8.540 1.00 91.62 176 ALA A N 1
ATOM 1410 C CA . ALA A 1 176 ? 0.136 4.618 9.697 1.00 91.62 176 ALA A CA 1
ATOM 1411 C C . ALA A 1 176 ? -0.322 6.083 9.699 1.00 91.62 176 ALA A C 1
ATOM 1413 O O . ALA A 1 176 ? -0.403 6.748 8.663 1.00 91.62 176 ALA A O 1
ATOM 1414 N N . THR A 1 177 ? -0.560 6.615 10.894 1.00 88.44 177 THR A N 1
ATOM 1415 C CA . THR A 1 177 ? -0.813 8.043 11.105 1.00 88.44 177 THR A CA 1
ATOM 1416 C C . THR A 1 177 ? 0.163 8.583 12.145 1.00 88.44 177 THR A C 1
ATOM 1418 O O . THR A 1 177 ? 0.737 7.825 12.923 1.00 88.44 177 THR A O 1
ATOM 1421 N N . SER A 1 178 ? 0.397 9.895 12.158 1.00 85.62 178 SER A N 1
ATOM 1422 C CA . SER A 1 178 ? 1.463 10.491 12.975 1.00 85.62 178 SER A CA 1
ATOM 1423 C C . SER A 1 178 ? 1.269 10.311 14.482 1.00 85.62 178 SER A C 1
ATOM 1425 O O . SER A 1 178 ? 2.246 10.157 15.206 1.00 85.62 178 SER A O 1
ATOM 1427 N N . ASN A 1 179 ? 0.028 10.360 14.964 1.00 88.19 179 ASN A N 1
ATOM 1428 C CA . ASN A 1 179 ? -0.289 10.321 16.391 1.00 88.19 179 ASN A CA 1
ATOM 1429 C C . ASN A 1 179 ? -1.526 9.479 16.724 1.00 88.19 179 ASN A C 1
ATOM 1431 O O . ASN A 1 179 ? -1.915 9.456 17.889 1.00 88.19 179 ASN A O 1
ATOM 1435 N N . TYR A 1 180 ? -2.150 8.843 15.725 1.00 91.50 180 TYR A N 1
ATOM 1436 C CA . TYR A 1 180 ? -3.358 8.026 15.867 1.00 91.50 180 TYR A CA 1
ATOM 1437 C C . TYR A 1 180 ? -4.531 8.752 16.547 1.00 91.50 180 TYR A C 1
ATOM 1439 O O . TYR A 1 180 ? -5.425 8.114 17.083 1.00 91.50 180 TYR A O 1
ATOM 1447 N N . THR A 1 181 ? -4.595 10.093 16.488 1.00 91.69 181 THR A N 1
ATOM 1448 C CA . THR A 1 181 ? -5.742 10.872 17.014 1.00 91.69 181 THR A CA 1
ATOM 1449 C C . THR A 1 181 ? -6.925 10.942 16.045 1.00 91.69 181 THR A C 1
ATOM 1451 O O . THR A 1 181 ? -7.821 11.767 16.209 1.00 91.69 181 THR A O 1
ATOM 1454 N N . VAL A 1 182 ? -6.895 10.136 14.987 1.00 91.62 182 VAL A N 1
ATOM 1455 C CA . VAL A 1 182 ? -8.000 9.916 14.051 1.00 91.62 182 VAL A CA 1
ATOM 1456 C C . VAL A 1 182 ? -8.352 8.438 14.089 1.00 91.62 182 VAL A C 1
ATOM 1458 O O . VAL A 1 182 ? -7.482 7.614 14.359 1.00 91.62 182 VAL A O 1
ATOM 1461 N N . ILE A 1 183 ? -9.605 8.107 13.789 1.00 94.62 183 ILE A N 1
ATOM 1462 C CA . ILE A 1 183 ? -10.037 6.712 13.726 1.00 94.62 183 ILE A CA 1
ATOM 1463 C C . ILE A 1 183 ? -9.476 6.082 12.449 1.00 94.62 183 ILE A C 1
ATOM 1465 O O . ILE A 1 183 ? -9.723 6.581 11.346 1.00 94.62 183 ILE A O 1
ATOM 1469 N N . GLY A 1 184 ? -8.717 5.002 12.602 1.00 96.25 184 GLY A N 1
ATOM 1470 C CA . GLY A 1 184 ? -8.265 4.139 11.514 1.00 96.25 184 GLY A CA 1
ATOM 1471 C C . GLY A 1 184 ? -8.870 2.744 11.630 1.00 96.25 184 GLY A C 1
ATOM 1472 O O . GLY A 1 184 ? -9.141 2.285 12.736 1.00 96.25 184 GLY A O 1
ATOM 1473 N N . LEU A 1 185 ? -9.072 2.088 10.492 1.00 97.62 185 LEU A N 1
ATOM 1474 C CA . LEU A 1 185 ? -9.476 0.687 10.404 1.00 97.62 185 LEU A CA 1
ATOM 1475 C C . LEU A 1 185 ? -8.263 -0.155 10.020 1.00 97.62 185 LEU A C 1
ATOM 1477 O O . LEU A 1 185 ? -7.542 0.200 9.082 1.00 97.62 185 LEU A O 1
ATOM 1481 N N . TYR A 1 186 ? -8.047 -1.257 10.730 1.00 97.88 186 TYR A N 1
ATOM 1482 C CA . TYR A 1 186 ? -6.944 -2.170 10.459 1.00 97.88 186 TYR A CA 1
ATOM 1483 C C . TYR A 1 186 ? -7.422 -3.615 10.484 1.00 97.88 186 TYR A C 1
ATOM 1485 O O . TYR A 1 186 ? -8.246 -3.973 11.314 1.00 97.88 186 TYR A O 1
ATOM 1493 N N . ASP A 1 187 ? -6.923 -4.430 9.568 1.00 97.88 187 ASP A N 1
ATOM 1494 C CA . ASP A 1 187 ? -7.267 -5.849 9.446 1.00 97.88 187 ASP A CA 1
ATOM 1495 C C . ASP A 1 187 ? -5.995 -6.692 9.289 1.00 97.88 187 ASP A C 1
ATOM 1497 O O . ASP A 1 187 ? -4.880 -6.181 9.420 1.00 97.88 187 ASP A O 1
ATOM 1501 N N . LYS A 1 188 ? -6.143 -7.985 8.994 1.00 96.69 188 LYS A N 1
ATOM 1502 C CA . LYS A 1 188 ? -5.014 -8.913 8.825 1.00 96.69 188 LYS A CA 1
ATOM 1503 C C . LYS A 1 188 ? -4.007 -8.510 7.749 1.00 96.69 188 LYS A C 1
ATOM 1505 O O . LYS A 1 188 ? -2.855 -8.923 7.812 1.00 96.69 188 LYS A O 1
ATOM 1510 N N . ASN A 1 189 ? -4.392 -7.665 6.790 1.00 96.88 189 ASN A N 1
ATOM 1511 C CA . ASN A 1 189 ? -3.440 -7.147 5.814 1.00 96.88 189 ASN A CA 1
ATOM 1512 C C . ASN A 1 189 ? -2.465 -6.139 6.441 1.00 96.88 189 ASN A C 1
ATOM 1514 O O . ASN A 1 189 ? -1.453 -5.819 5.825 1.00 96.88 189 ASN A O 1
ATOM 1518 N N . TRP A 1 190 ? -2.746 -5.593 7.630 1.00 96.56 190 TRP A N 1
ATOM 1519 C CA . TRP A 1 190 ? -1.834 -4.706 8.354 1.00 96.56 190 TRP A CA 1
ATOM 1520 C C . TRP A 1 190 ? -0.642 -5.456 8.949 1.00 96.56 190 TRP A C 1
ATOM 1522 O O . TRP A 1 190 ? 0.509 -5.076 8.714 1.00 96.56 190 TRP A O 1
ATOM 1532 N N . SER A 1 191 ? -0.929 -6.465 9.768 1.00 95.69 191 SER A N 1
ATOM 1533 C CA . SER A 1 191 ? 0.003 -7.217 10.612 1.00 95.69 191 SER A CA 1
ATOM 1534 C C . SER A 1 191 ? -0.732 -8.435 11.183 1.00 95.69 191 SER A C 1
ATOM 1536 O O . SER A 1 191 ? -1.961 -8.412 11.279 1.00 95.69 191 SER A O 1
ATOM 1538 N N . SER A 1 192 ? 0.009 -9.456 11.622 1.00 95.50 192 SER A N 1
ATOM 1539 C CA . SER A 1 192 ? -0.546 -10.625 12.325 1.00 95.50 192 SER A CA 1
ATOM 1540 C C . SER A 1 192 ? -1.134 -10.292 13.700 1.00 95.50 192 SER A C 1
ATOM 1542 O O . SER A 1 192 ? -2.014 -10.995 14.176 1.00 95.50 192 SER A O 1
ATOM 1544 N N . GLU A 1 193 ? -0.661 -9.217 14.331 1.00 96.44 193 GLU A N 1
ATOM 1545 C CA . GLU A 1 193 ? -1.107 -8.746 15.647 1.00 96.44 193 GLU A CA 1
ATOM 1546 C C . GLU A 1 193 ? -1.705 -7.335 15.564 1.00 96.44 193 GLU A C 1
ATOM 1548 O O . GLU A 1 193 ? -1.348 -6.536 14.683 1.00 96.44 193 GLU A O 1
ATOM 1553 N N . THR A 1 194 ? -2.587 -7.013 16.514 1.00 96.81 194 THR A N 1
ATOM 1554 C CA . THR A 1 194 ? -3.108 -5.660 16.745 1.00 96.81 194 THR A CA 1
ATOM 1555 C C . THR A 1 194 ? -2.006 -4.714 17.245 1.00 96.81 194 THR A C 1
ATOM 1557 O O . THR A 1 194 ? -0.844 -5.089 17.406 1.00 96.81 194 THR A O 1
ATOM 1560 N N . PHE A 1 195 ? -2.327 -3.437 17.454 1.00 94.88 195 PHE A N 1
ATOM 1561 C CA . PHE A 1 195 ? -1.338 -2.479 17.950 1.00 94.88 195 PHE A CA 1
ATOM 1562 C C . PHE A 1 195 ? -1.043 -2.673 19.432 1.00 94.88 195 PHE A C 1
ATOM 1564 O O . PHE A 1 195 ? 0.099 -2.464 19.851 1.00 94.88 195 PHE A O 1
ATOM 1571 N N . GLY A 1 196 ? -2.074 -2.981 20.222 1.00 94.38 196 GLY A N 1
ATOM 1572 C CA . GLY A 1 196 ? -2.008 -2.932 21.677 1.00 94.38 196 GLY A CA 1
ATOM 1573 C C . GLY A 1 196 ? -1.404 -1.613 22.168 1.00 94.38 196 GLY A C 1
ATOM 1574 O O . GLY A 1 196 ? -1.682 -0.534 21.639 1.00 94.38 196 GLY A O 1
ATOM 1575 N N . ASN A 1 197 ? -0.499 -1.702 23.136 1.00 92.50 197 ASN A N 1
ATOM 1576 C CA . ASN A 1 197 ? 0.261 -0.587 23.700 1.00 92.50 197 ASN A CA 1
ATOM 1577 C C . ASN A 1 197 ? 1.629 -0.362 23.019 1.00 92.50 197 ASN A C 1
ATOM 1579 O O . ASN A 1 197 ? 2.416 0.467 23.477 1.00 92.50 197 ASN A O 1
ATOM 1583 N N . LEU A 1 198 ? 1.928 -1.042 21.902 1.00 91.00 198 LEU A N 1
ATOM 1584 C CA . LEU A 1 198 ? 3.263 -1.003 21.291 1.00 91.00 198 LEU A CA 1
ATOM 1585 C C . LEU A 1 198 ? 3.638 0.382 20.763 1.00 91.00 198 LEU A C 1
ATOM 1587 O O . LEU A 1 198 ? 4.813 0.757 20.795 1.00 91.00 198 LEU A O 1
ATOM 1591 N N . ILE A 1 199 ? 2.672 1.156 20.248 1.00 89.00 199 ILE A N 1
ATOM 1592 C CA . ILE A 1 199 ? 2.925 2.530 19.778 1.00 89.00 199 ILE A CA 1
ATOM 1593 C C . ILE A 1 199 ? 2.826 3.522 20.924 1.00 89.00 199 ILE A C 1
ATOM 1595 O O . ILE A 1 199 ? 3.780 4.281 21.132 1.00 89.00 199 ILE A O 1
ATOM 1599 N N . TYR A 1 200 ? 1.680 3.519 21.599 1.00 91.19 200 TYR A N 1
ATOM 1600 C CA . TYR A 1 200 ? 1.346 4.390 22.712 1.00 91.19 200 TYR A CA 1
ATOM 1601 C C . TYR A 1 200 ? 0.559 3.609 23.763 1.00 91.19 200 TYR A C 1
ATOM 1603 O O . TYR A 1 200 ? -0.302 2.800 23.429 1.00 91.19 200 TYR A O 1
ATOM 1611 N N . ASP A 1 201 ? 0.789 3.943 25.023 1.00 92.19 201 ASP A N 1
ATOM 1612 C CA . ASP A 1 201 ? 0.196 3.270 26.179 1.00 92.19 201 ASP A CA 1
ATOM 1613 C C . ASP A 1 201 ? -1.317 3.538 26.323 1.00 92.19 201 ASP A C 1
ATOM 1615 O O . ASP A 1 201 ? -1.998 2.872 27.089 1.00 92.19 201 ASP A O 1
ATOM 1619 N N . ASP A 1 202 ? -1.857 4.525 25.602 1.00 92.88 202 ASP A N 1
ATOM 1620 C CA . ASP A 1 202 ? -3.261 4.964 25.621 1.00 92.88 202 ASP A CA 1
ATOM 1621 C C . ASP A 1 202 ? -4.020 4.618 24.325 1.00 92.88 202 ASP A C 1
ATOM 1623 O O . ASP A 1 202 ? -5.068 5.205 24.034 1.00 92.88 202 ASP A O 1
ATOM 1627 N N . MET A 1 203 ? -3.493 3.698 23.512 1.00 93.94 203 MET A N 1
ATOM 1628 C CA . MET A 1 203 ? -4.181 3.212 22.312 1.00 93.94 203 MET A CA 1
ATOM 1629 C C . MET A 1 203 ? -5.524 2.583 22.682 1.00 93.94 203 MET A C 1
ATOM 1631 O O . MET A 1 203 ? -5.586 1.720 23.554 1.00 93.94 203 MET A O 1
ATOM 1635 N N . THR A 1 204 ? -6.597 3.021 22.020 1.00 96.31 204 THR A N 1
ATOM 1636 C CA . THR A 1 204 ? -7.918 2.391 22.114 1.00 96.31 204 THR A CA 1
ATOM 1637 C C . THR A 1 204 ? -8.157 1.540 20.876 1.00 96.31 204 THR A C 1
ATOM 1639 O O . THR A 1 204 ? -8.060 2.048 19.757 1.00 96.31 204 THR A O 1
ATOM 1642 N N . GLU A 1 205 ? -8.492 0.271 21.086 1.00 97.62 205 GLU A N 1
ATOM 1643 C CA . GLU A 1 205 ? -8.806 -0.705 20.047 1.00 97.62 205 GLU A CA 1
ATOM 1644 C C . GLU A 1 205 ? -10.229 -1.229 20.259 1.00 97.62 205 GLU A C 1
ATOM 1646 O O . GLU A 1 205 ? -10.562 -1.733 21.331 1.00 97.62 205 GLU A O 1
ATOM 1651 N N . VAL A 1 206 ? -11.079 -1.111 19.243 1.00 97.69 206 VAL A N 1
ATOM 1652 C CA . VAL A 1 206 ? -12.394 -1.764 19.200 1.00 97.69 206 VAL A CA 1
ATOM 1653 C C . VAL A 1 206 ? -12.268 -2.968 18.287 1.00 97.69 206 VAL A C 1
ATOM 1655 O O . VAL A 1 206 ? -12.003 -2.799 17.096 1.00 97.69 206 VAL A O 1
ATOM 1658 N N . ILE A 1 207 ? -12.447 -4.164 18.839 1.00 98.38 207 ILE A N 1
ATOM 1659 C CA . ILE A 1 207 ? -12.328 -5.422 18.106 1.00 98.38 207 ILE A CA 1
ATOM 1660 C C . ILE A 1 207 ? -13.690 -5.767 17.512 1.00 98.38 207 ILE A C 1
ATOM 1662 O O . ILE A 1 207 ? -14.681 -5.858 18.241 1.00 98.38 207 ILE A O 1
ATOM 1666 N N . VAL A 1 208 ? -13.737 -5.947 16.194 1.00 98.12 208 VAL A N 1
ATOM 1667 C CA . VAL A 1 208 ? -14.951 -6.299 15.454 1.00 98.12 208 VAL A CA 1
ATOM 1668 C C . VAL A 1 208 ? -14.738 -7.636 14.759 1.00 98.12 208 VAL A C 1
ATOM 1670 O O . VAL A 1 208 ? -13.804 -7.785 13.974 1.00 98.12 208 VAL A O 1
ATOM 1673 N N . ILE A 1 209 ? -15.609 -8.604 15.034 1.00 98.25 209 ILE A N 1
ATOM 1674 C CA . ILE A 1 209 ? -15.585 -9.951 14.451 1.00 98.25 209 ILE A CA 1
ATOM 1675 C C . ILE A 1 209 ? -16.980 -10.257 13.923 1.00 98.25 209 ILE A C 1
ATOM 1677 O O . ILE A 1 209 ? -17.951 -10.120 14.667 1.00 98.25 209 ILE A O 1
ATOM 1681 N N . ASN A 1 210 ? -17.087 -10.684 12.659 1.00 96.62 210 ASN A N 1
ATOM 1682 C CA . ASN A 1 210 ? -18.373 -10.946 11.996 1.00 96.62 210 ASN A CA 1
ATOM 1683 C C . ASN A 1 210 ? -19.377 -9.792 12.213 1.00 96.62 210 ASN A C 1
ATOM 1685 O O . ASN A 1 210 ? -20.476 -9.997 12.730 1.00 96.62 210 ASN A O 1
ATOM 1689 N N . ASP A 1 211 ? -18.937 -8.565 11.915 1.00 94.88 211 ASP A N 1
ATOM 1690 C CA . ASP A 1 211 ? -19.703 -7.316 12.061 1.00 94.88 211 ASP A CA 1
ATOM 1691 C C . ASP A 1 211 ? -20.214 -7.005 13.483 1.00 94.88 211 ASP A C 1
ATOM 1693 O O . ASP A 1 211 ? -21.019 -6.097 13.684 1.00 94.88 211 ASP A O 1
ATOM 1697 N N . THR A 1 212 ? -19.713 -7.716 14.497 1.00 96.00 212 THR A N 1
ATOM 1698 C CA . THR A 1 212 ? -20.089 -7.541 15.903 1.00 96.00 212 THR A CA 1
ATOM 1699 C C . THR A 1 212 ? -18.896 -7.049 16.712 1.00 96.00 212 THR A C 1
ATOM 1701 O O . THR A 1 212 ? -17.801 -7.598 16.613 1.00 96.00 212 THR A O 1
ATOM 1704 N N . VAL A 1 213 ? -19.095 -6.026 17.549 1.00 96.75 213 VAL A N 1
ATOM 1705 C CA . VAL A 1 213 ? -18.071 -5.601 18.516 1.00 96.75 213 VAL A CA 1
ATOM 1706 C C . VAL A 1 213 ? -17.927 -6.679 19.586 1.00 96.75 213 VAL A C 1
ATOM 1708 O O . VAL A 1 213 ? -18.880 -6.956 20.314 1.00 96.75 213 VAL A O 1
ATOM 1711 N N . THR A 1 214 ? -16.743 -7.273 19.695 1.00 97.69 214 THR A N 1
ATOM 1712 C CA . THR A 1 214 ? -16.464 -8.346 20.661 1.00 97.69 214 THR A CA 1
ATOM 1713 C C . THR A 1 214 ? -15.647 -7.882 21.857 1.00 97.69 214 THR A C 1
ATOM 1715 O O . THR A 1 214 ? -15.727 -8.506 22.910 1.00 97.69 214 THR A O 1
ATOM 1718 N N . ASP A 1 215 ? -14.861 -6.812 21.714 1.00 97.81 215 ASP A N 1
ATOM 1719 C CA . ASP A 1 215 ? -14.028 -6.274 22.793 1.00 97.81 215 ASP A CA 1
ATOM 1720 C C . ASP A 1 215 ? -13.706 -4.785 22.564 1.00 97.81 215 ASP A C 1
ATOM 1722 O O . ASP A 1 215 ? -13.683 -4.305 21.426 1.00 97.81 215 ASP A O 1
ATOM 1726 N N . ILE A 1 216 ? -13.444 -4.054 23.648 1.00 97.19 216 ILE A N 1
ATOM 1727 C CA . ILE A 1 216 ? -12.926 -2.680 23.626 1.00 97.19 216 ILE A CA 1
ATOM 1728 C C . ILE A 1 216 ? -11.768 -2.602 24.615 1.00 97.19 216 ILE A C 1
ATOM 1730 O O . ILE A 1 216 ? -11.945 -2.734 25.827 1.00 97.19 216 ILE A O 1
ATOM 1734 N N . ARG A 1 217 ? -10.575 -2.336 24.092 1.00 96.31 217 ARG A N 1
ATOM 1735 C CA . ARG A 1 217 ? -9.307 -2.413 24.818 1.00 96.31 217 ARG A CA 1
ATOM 1736 C C . ARG A 1 217 ? -8.670 -1.035 24.858 1.00 96.31 217 ARG A C 1
ATOM 1738 O O . ARG A 1 217 ? -8.649 -0.335 23.851 1.00 96.31 217 ARG A O 1
ATOM 1745 N N . VAL A 1 218 ? -8.127 -0.645 26.008 1.00 96.44 218 VAL A N 1
ATOM 1746 C CA . VAL A 1 218 ? -7.370 0.607 26.157 1.00 96.44 218 VAL A CA 1
ATOM 1747 C C . VAL A 1 218 ? -6.031 0.291 26.800 1.00 96.44 218 VAL A C 1
ATOM 1749 O O . VAL A 1 218 ? -6.002 -0.196 27.929 1.00 96.44 218 VAL A O 1
ATOM 1752 N N . GLY A 1 219 ? -4.938 0.549 26.082 1.00 94.94 219 GLY A N 1
ATOM 1753 C CA . GLY A 1 219 ? -3.576 0.402 26.603 1.00 94.94 219 GLY A CA 1
ATOM 1754 C C . GLY A 1 219 ? -3.169 -1.024 26.975 1.00 94.94 219 GLY A C 1
ATOM 1755 O O . GLY A 1 219 ? -2.258 -1.206 27.779 1.00 94.94 219 GLY A O 1
ATOM 1756 N N . GLN A 1 220 ? -3.860 -2.030 26.440 1.00 97.06 220 GLN A N 1
ATOM 1757 C CA . GLN A 1 220 ? -3.547 -3.436 26.694 1.00 97.06 220 GLN A CA 1
ATOM 1758 C C . GLN A 1 220 ? -2.492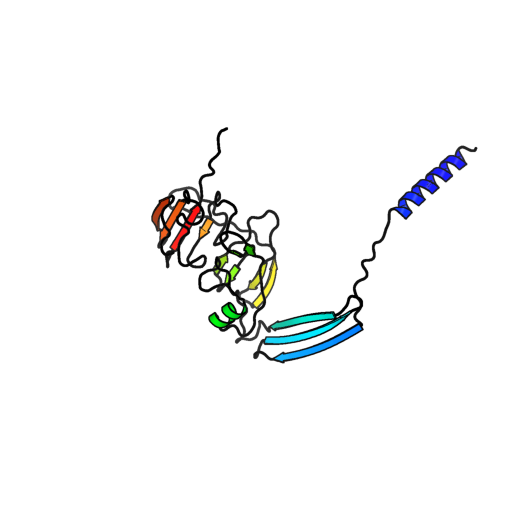 -3.956 25.715 1.00 97.06 220 GLN A C 1
ATOM 1760 O O . GLN A 1 220 ? -2.264 -3.358 24.667 1.00 97.06 220 GLN A O 1
ATOM 1765 N N . GLU A 1 221 ? -1.879 -5.090 26.049 1.00 97.44 221 GLU A N 1
ATOM 1766 C CA . GLU A 1 221 ? -0.969 -5.797 25.145 1.00 97.44 221 GLU A CA 1
ATOM 1767 C C . GLU A 1 221 ? -1.675 -6.203 23.832 1.00 97.44 221 GLU A C 1
ATOM 1769 O O . GLU A 1 221 ? -2.904 -6.403 23.834 1.00 97.44 221 GLU A O 1
ATOM 1774 N N . PRO A 1 222 ? -0.923 -6.334 22.721 1.00 97.25 222 PRO A N 1
ATOM 1775 C CA . PRO A 1 222 ? -1.443 -6.835 21.452 1.00 97.25 222 PRO A CA 1
ATOM 1776 C C . PRO A 1 222 ? -2.099 -8.210 21.575 1.00 97.25 222 PRO A C 1
ATOM 1778 O O . PRO A 1 222 ? -1.749 -9.017 22.437 1.00 97.25 222 PRO A O 1
ATOM 1781 N N . ILE A 1 223 ? -3.039 -8.476 20.675 1.00 98.00 223 ILE A N 1
ATOM 1782 C CA . ILE A 1 223 ? -3.590 -9.812 20.420 1.00 98.00 223 ILE A CA 1
ATOM 1783 C C . ILE A 1 223 ? -3.441 -10.139 18.939 1.00 98.00 223 ILE A C 1
ATOM 1785 O O . ILE A 1 223 ? -3.173 -9.246 18.134 1.00 98.00 223 ILE A O 1
ATOM 1789 N N . ASP A 1 224 ? -3.673 -11.395 18.573 1.00 98.12 224 ASP A N 1
ATOM 1790 C CA . ASP A 1 224 ? -3.783 -11.780 17.169 1.00 98.12 224 ASP A CA 1
ATOM 1791 C C . ASP A 1 224 ? -4.878 -10.958 16.471 1.00 98.12 224 ASP A C 1
ATOM 1793 O O . ASP A 1 224 ? -5.968 -10.727 17.011 1.00 98.12 224 ASP A O 1
ATOM 1797 N N . MET A 1 225 ? -4.581 -10.498 15.257 1.00 98.12 225 MET A N 1
ATOM 1798 C CA . MET A 1 225 ? -5.537 -9.783 14.422 1.00 98.12 225 MET A CA 1
ATOM 1799 C C . MET A 1 225 ? -6.687 -10.732 14.039 1.00 98.12 225 MET A C 1
ATOM 1801 O O . MET A 1 225 ? -6.425 -11.857 13.610 1.00 98.12 225 MET A O 1
ATOM 1805 N N . PRO A 1 226 ? -7.965 -10.320 14.150 1.00 97.56 226 PRO A N 1
ATOM 1806 C CA . PRO A 1 226 ? -9.076 -11.202 13.810 1.00 97.56 226 PRO A CA 1
ATOM 1807 C C . PRO A 1 226 ? -9.065 -11.648 12.341 1.00 97.56 226 PRO A C 1
ATOM 1809 O O . PRO A 1 226 ? -9.003 -10.817 11.438 1.00 97.56 226 PRO A O 1
ATOM 1812 N N . GLU A 1 227 ? -9.224 -12.952 12.097 1.00 94.94 227 GLU A N 1
ATOM 1813 C CA . GLU A 1 227 ? -9.261 -13.517 10.735 1.00 94.94 227 GLU A CA 1
ATOM 1814 C C . GLU A 1 227 ? -10.475 -13.057 9.916 1.00 94.94 227 GLU A C 1
ATOM 1816 O O . GLU A 1 227 ? -10.352 -12.736 8.734 1.00 94.94 227 GLU A O 1
ATOM 1821 N N . ASN A 1 228 ? -11.646 -13.006 10.560 1.00 96.00 228 ASN A N 1
ATOM 1822 C CA . ASN A 1 228 ? -12.92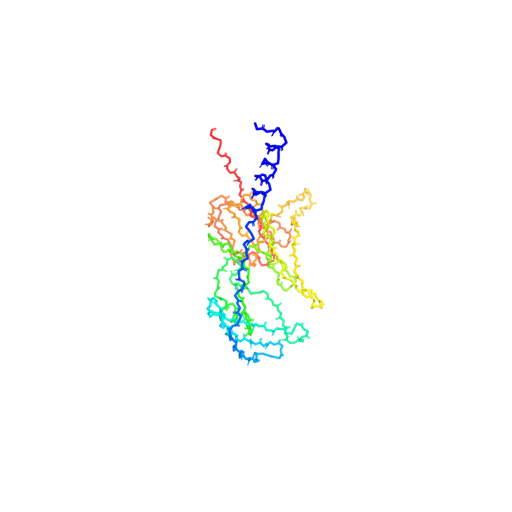2 -12.588 9.967 1.00 96.00 228 ASN A CA 1
ATOM 1823 C C . ASN A 1 228 ? -13.394 -11.276 10.602 1.00 96.00 228 ASN A C 1
ATOM 1825 O O . ASN A 1 228 ? -14.504 -11.172 11.135 1.00 96.00 228 ASN A O 1
ATOM 1829 N N . GLY A 1 229 ? -12.502 -10.293 10.637 1.00 97.00 229 GLY A N 1
ATOM 1830 C CA . GLY A 1 229 ? -12.764 -9.054 11.340 1.00 97.00 229 GLY A CA 1
ATOM 1831 C C . GLY A 1 229 ? -11.728 -7.977 11.088 1.00 97.00 229 GLY A C 1
ATOM 1832 O O . GLY A 1 229 ? -10.888 -8.063 10.194 1.00 97.00 229 GLY A O 1
ATOM 1833 N N . TYR A 1 230 ? -11.835 -6.931 11.891 1.00 98.00 230 TYR A N 1
ATOM 1834 C CA . TYR A 1 230 ? -10.951 -5.780 11.866 1.00 98.00 230 TYR A CA 1
ATOM 1835 C C . TYR A 1 230 ? -10.949 -5.113 13.240 1.00 98.00 230 TYR A C 1
ATOM 1837 O O . TYR A 1 230 ? -11.776 -5.396 14.110 1.00 98.00 230 TYR A O 1
ATOM 1845 N N . ILE A 1 231 ? -10.029 -4.179 13.420 1.00 98.31 231 ILE A N 1
ATOM 1846 C CA . ILE A 1 231 ? -9.974 -3.302 14.578 1.00 98.31 231 ILE A CA 1
ATOM 1847 C C . ILE A 1 231 ? -10.196 -1.854 14.152 1.00 98.31 231 ILE A C 1
ATOM 1849 O O . ILE A 1 231 ? -9.714 -1.407 13.107 1.00 98.31 231 ILE A O 1
ATOM 1853 N N . LEU A 1 232 ? -10.914 -1.099 14.980 1.00 97.88 232 LEU A N 1
ATOM 1854 C CA . LEU A 1 232 ? -10.893 0.359 14.921 1.00 97.88 232 LEU A CA 1
ATOM 1855 C C . LEU A 1 232 ? -9.928 0.870 15.969 1.00 97.88 232 LEU A C 1
ATOM 1857 O O . LEU A 1 232 ? -10.012 0.498 17.136 1.00 97.88 232 LEU A O 1
ATOM 1861 N N . VAL A 1 233 ? -9.031 1.743 15.542 1.00 96.62 233 VAL A N 1
ATOM 1862 C CA . VAL A 1 233 ? -7.948 2.247 16.376 1.00 96.62 233 VAL A CA 1
ATOM 1863 C C . VAL A 1 233 ? -8.019 3.755 16.429 1.00 96.62 233 VAL A C 1
ATOM 1865 O O . VAL A 1 233 ? -8.148 4.424 15.400 1.00 96.62 233 VAL A O 1
ATOM 1868 N N . GLY A 1 234 ? -7.891 4.294 17.632 1.00 94.69 234 GLY A N 1
ATOM 1869 C CA . GLY A 1 234 ? -7.807 5.725 17.849 1.00 94.69 234 GLY A CA 1
ATOM 1870 C C . GLY A 1 234 ? -7.224 6.060 19.212 1.00 94.69 234 GLY A C 1
ATOM 1871 O O . GLY A 1 234 ? -7.161 5.236 20.122 1.00 94.69 234 GLY A O 1
ATOM 1872 N N . ARG 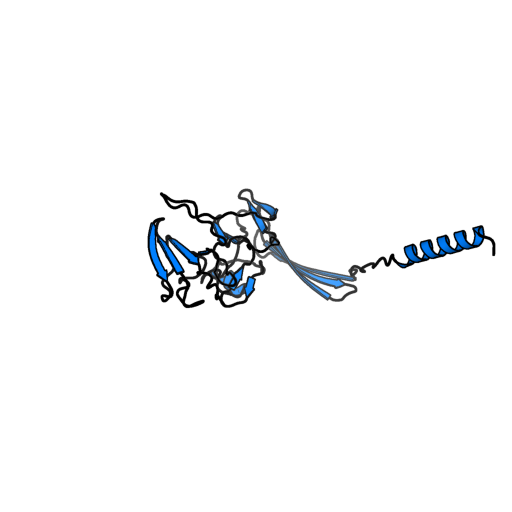A 1 235 ? -6.800 7.311 19.347 1.00 92.44 235 ARG A 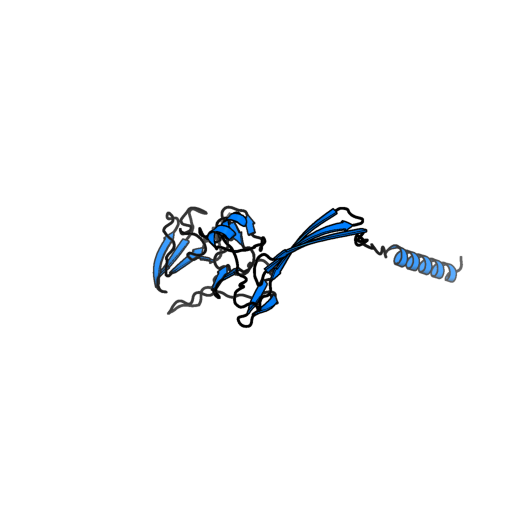N 1
ATOM 1873 C CA . ARG A 1 235 ? -6.318 7.899 20.593 1.00 92.44 235 ARG A CA 1
ATOM 1874 C C . ARG A 1 235 ? -7.092 9.159 20.901 1.00 92.44 235 ARG A C 1
ATOM 1876 O O . ARG A 1 235 ? -7.367 9.975 20.016 1.00 92.44 235 ARG A O 1
ATOM 1883 N N . VAL A 1 236 ? -7.379 9.365 22.178 1.00 76.00 236 VAL A N 1
ATOM 1884 C CA . VAL A 1 236 ? -7.911 10.641 22.646 1.00 76.00 236 VAL A CA 1
ATOM 1885 C C . VAL A 1 236 ? -6.775 11.658 22.622 1.00 76.00 236 VAL A C 1
ATOM 1887 O O . VAL A 1 236 ? -5.715 11.452 23.209 1.00 76.00 236 VAL A O 1
ATOM 1890 N N . LYS A 1 237 ? -6.974 12.788 21.937 1.00 59.12 237 LYS A N 1
ATOM 1891 C CA . LYS A 1 237 ? -6.015 13.894 21.986 1.00 59.12 237 LYS A CA 1
ATOM 1892 C C . LYS A 1 237 ? -5.995 14.438 23.416 1.00 59.12 237 LYS A C 1
ATOM 1894 O O . LYS A 1 237 ? -6.913 15.157 23.804 1.00 59.12 237 LYS A O 1
ATOM 1899 N N . LEU A 1 238 ? -4.955 14.124 24.189 1.00 49.00 238 LEU A N 1
ATOM 1900 C CA . LEU A 1 238 ? -4.700 14.787 25.467 1.00 49.00 238 LEU A CA 1
ATOM 1901 C C . LEU A 1 238 ? -4.429 16.268 25.182 1.00 49.00 238 LEU A C 1
ATOM 1903 O O . LEU A 1 238 ? -3.314 16.672 24.849 1.00 49.00 238 LEU A O 1
ATOM 1907 N N . VAL A 1 239 ? -5.469 17.096 25.264 1.00 42.19 239 VAL A N 1
ATOM 1908 C CA . VAL A 1 239 ? -5.301 18.545 25.320 1.00 42.19 239 VAL A CA 1
ATOM 1909 C C . VAL A 1 239 ? -4.676 18.824 26.679 1.00 42.19 239 VAL A C 1
ATOM 1911 O O . VAL A 1 239 ? -5.373 18.839 27.691 1.00 42.19 239 VAL A O 1
ATOM 1914 N N . LYS A 1 240 ? -3.352 19.015 26.719 1.00 35.16 240 LYS A N 1
ATOM 1915 C CA . LYS A 1 240 ? -2.712 19.637 27.879 1.00 35.16 240 LYS A CA 1
ATOM 1916 C C . LYS A 1 240 ? -3.350 21.014 28.046 1.00 35.16 240 LYS A C 1
ATOM 1918 O O . LYS A 1 240 ? -3.076 21.924 27.268 1.00 35.16 240 LYS A O 1
ATOM 1923 N N . ARG A 1 241 ? -4.252 21.138 29.021 1.00 33.41 241 ARG A N 1
ATOM 1924 C CA . ARG A 1 241 ? -4.640 22.433 29.572 1.00 33.41 241 ARG A CA 1
ATOM 1925 C C . ARG A 1 241 ? -3.420 22.927 30.348 1.00 33.41 241 ARG A C 1
ATOM 1927 O O . ARG A 1 241 ? -3.102 22.356 31.387 1.00 33.41 241 ARG A O 1
ATOM 1934 N N . TYR A 1 242 ? -2.693 23.866 29.751 1.00 42.91 242 TYR A N 1
ATOM 1935 C CA . TYR A 1 242 ? -1.748 24.717 30.467 1.00 42.91 242 TYR A CA 1
ATOM 1936 C C . TYR A 1 242 ? -2.523 25.806 31.203 1.00 42.91 242 TYR A C 1
ATOM 1938 O O . TYR A 1 242 ? -3.560 26.242 30.648 1.00 42.91 242 TYR A O 1
#